Protein AF-A0A2G6LZG7-F1 (afdb_monomer_lite)

Sequence (277 aa):
MEDALKSVIEAVAGASDANERIEELISRMPEGHQAVELLAGIDSNALASPSCSLAFFTVLNSNKYADRLVRMKYDQLLVEMAPLSAELVMLWKALAPLKGDSRSGFLAKASLLLEIACLAWQDSKLPGKMSGSSVLLPLCSDDIMETQSLSTESGAWPRAIWSKMEEVLEELDFTCSKDGVWSYRIDLDNRARLMSGANIKAYVKSGAVKLSPLALARLSQNMVTKLALLQRTVSMYPADHPSIAPALGSFIELISVSSGDGGNPSPSGEAHITFSQ

Secondary structure (DSSP, 8-state):
-HHHHHHHHHHHHHSSSHHHHHHHHHHTPPSTHHHHHHHHHHHHTTTS-HHHHHHHHHHT-GGGTGGGSTT--HHHHHHHHTTT-HHHHHHHHHHTT--HHHHHHHHHHHHHHHHHHHHHHHHH-------HHHHHGGGGSHHHHH-SEEEE-GGGS-HHHHHHHHHHHHHTTPEEPTTS-EEEE--HHHHHHHHTTHHHHHHHHH---SS-HHHHHHHHHHHHHHHHHHHHHHHHS-TT-TTHHHHHHHHHHHHHHHTT------S----------

Structure (mmCIF, N/CA/C/O backbone):
data_AF-A0A2G6LZG7-F1
#
_entry.id   AF-A0A2G6LZG7-F1
#
loop_
_atom_site.group_PDB
_atom_site.id
_atom_site.type_symbol
_atom_site.label_atom_id
_atom_site.label_alt_id
_atom_site.label_comp_id
_atom_site.label_asym_id
_atom_site.label_entity_id
_atom_site.label_seq_id
_atom_site.pdbx_PDB_ins_code
_atom_site.Cartn_x
_atom_site.Cartn_y
_atom_site.Cartn_z
_atom_site.occupancy
_atom_site.B_iso_or_equiv
_atom_site.auth_seq_id
_atom_site.auth_comp_id
_atom_site.auth_asym_id
_atom_site.auth_atom_id
_atom_site.pdbx_PDB_model_num
ATOM 1 N N . MET A 1 1 ? 0.278 -0.632 25.272 1.00 83.00 1 MET A N 1
ATOM 2 C CA . MET A 1 1 ? -0.305 -0.401 23.931 1.00 83.00 1 MET A CA 1
ATOM 3 C C . MET A 1 1 ? 0.721 -0.668 22.838 1.00 83.00 1 MET A C 1
ATOM 5 O O . MET A 1 1 ? 0.415 -1.422 21.930 1.00 83.00 1 MET A O 1
ATOM 9 N N . GLU A 1 2 ? 1.939 -0.137 22.953 1.00 86.75 2 GLU A N 1
ATOM 10 C CA . GLU A 1 2 ? 3.025 -0.358 21.983 1.00 86.75 2 GLU A CA 1
ATOM 11 C C . GLU A 1 2 ? 3.368 -1.845 21.753 1.00 86.75 2 GLU A C 1
ATOM 13 O O . GLU A 1 2 ? 3.426 -2.285 20.608 1.00 86.75 2 GLU A O 1
ATOM 18 N N . ASP A 1 3 ? 3.456 -2.654 22.816 1.00 88.19 3 ASP A N 1
ATOM 19 C CA . ASP A 1 3 ? 3.689 -4.105 22.687 1.00 88.19 3 ASP A CA 1
ATOM 20 C C . ASP A 1 3 ? 2.552 -4.836 21.957 1.00 88.19 3 ASP A C 1
ATOM 22 O O . ASP A 1 3 ? 2.790 -5.748 21.164 1.00 88.19 3 ASP A O 1
ATOM 26 N N . ALA A 1 4 ? 1.304 -4.419 22.196 1.00 88.81 4 ALA A N 1
ATOM 27 C CA . ALA A 1 4 ? 0.136 -4.982 21.522 1.00 88.81 4 ALA A CA 1
ATOM 28 C C . ALA A 1 4 ? 0.140 -4.617 20.031 1.00 88.81 4 ALA A C 1
ATOM 30 O O . ALA A 1 4 ? -0.069 -5.485 19.188 1.00 88.81 4 ALA A O 1
ATOM 31 N N . LEU A 1 5 ? 0.456 -3.360 19.706 1.00 93.69 5 LEU A N 1
ATOM 32 C CA . LEU A 1 5 ? 0.603 -2.889 18.330 1.00 93.69 5 LEU A CA 1
ATOM 33 C C . LEU A 1 5 ? 1.678 -3.690 17.583 1.00 93.69 5 LEU A C 1
ATOM 35 O O . LEU A 1 5 ? 1.417 -4.205 16.497 1.00 93.69 5 LEU A O 1
ATOM 39 N N . LYS A 1 6 ? 2.863 -3.851 18.183 1.00 93.69 6 LYS A N 1
ATOM 40 C CA . LYS A 1 6 ? 3.963 -4.625 17.597 1.00 93.69 6 LYS A CA 1
ATOM 41 C C . LYS A 1 6 ? 3.575 -6.089 17.369 1.00 93.69 6 LYS A C 1
ATOM 43 O O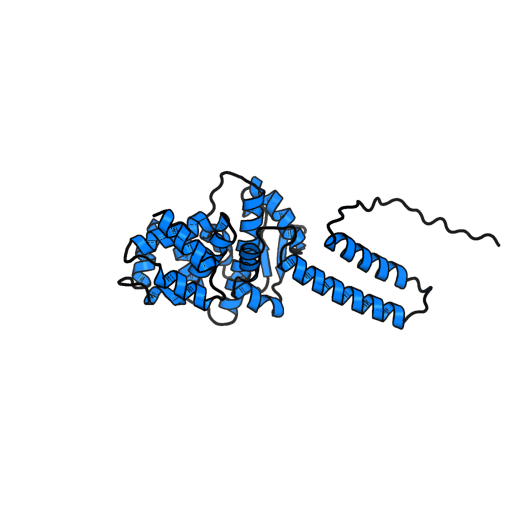 . LYS A 1 6 ? 3.771 -6.603 16.272 1.00 93.69 6 LYS A O 1
ATOM 48 N N . SER A 1 7 ? 2.965 -6.726 18.370 1.00 94.50 7 SER A N 1
ATOM 49 C CA . SER A 1 7 ? 2.489 -8.115 18.289 1.00 94.50 7 SER A CA 1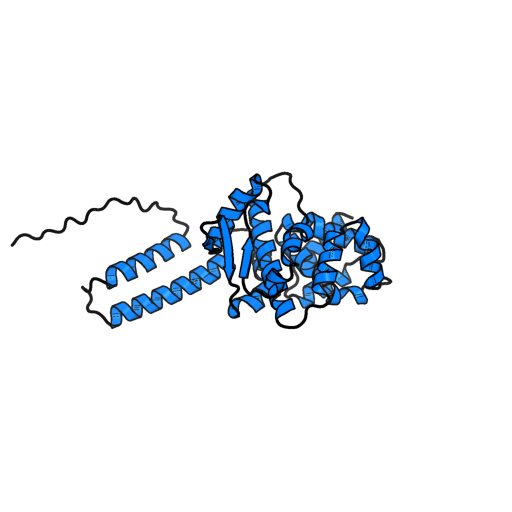
ATOM 50 C C . SER A 1 7 ? 1.467 -8.325 17.164 1.00 94.50 7 SER A C 1
ATOM 52 O O . SER A 1 7 ? 1.545 -9.315 16.435 1.00 94.50 7 SER A O 1
ATOM 54 N N . VAL A 1 8 ? 0.526 -7.389 16.979 1.00 95.69 8 VAL A N 1
ATOM 55 C CA . VAL A 1 8 ? -0.445 -7.446 15.873 1.00 95.69 8 VAL A CA 1
ATOM 56 C C . VAL A 1 8 ? 0.244 -7.261 14.523 1.00 95.69 8 VAL A C 1
ATOM 58 O O . VAL A 1 8 ? -0.012 -8.037 13.604 1.00 95.69 8 VAL A O 1
ATOM 61 N N . ILE A 1 9 ? 1.138 -6.276 14.394 1.00 95.69 9 ILE A N 1
ATOM 62 C CA . ILE A 1 9 ? 1.868 -6.019 13.143 1.00 95.69 9 ILE A CA 1
ATOM 63 C C . ILE A 1 9 ? 2.682 -7.248 12.725 1.00 95.69 9 ILE A C 1
ATOM 65 O O . ILE A 1 9 ? 2.626 -7.641 11.563 1.00 95.69 9 ILE A O 1
ATOM 69 N N . GLU A 1 10 ? 3.407 -7.875 13.652 1.00 94.25 10 GLU A N 1
ATOM 70 C CA . GLU A 1 10 ? 4.209 -9.071 13.372 1.00 94.25 10 GLU A CA 1
ATOM 71 C C . GLU A 1 10 ? 3.341 -10.254 12.923 1.00 94.25 10 GLU A C 1
ATOM 73 O O . GLU A 1 10 ? 3.670 -10.921 11.940 1.00 94.25 10 GLU A O 1
ATOM 78 N N . ALA A 1 11 ? 2.203 -10.481 13.583 1.00 95.12 11 ALA A N 1
ATOM 79 C CA . ALA A 1 11 ? 1.282 -11.557 13.228 1.00 95.12 11 ALA A CA 1
ATOM 80 C C . ALA A 1 11 ? 0.646 -11.355 11.844 1.00 95.12 11 ALA A C 1
ATOM 82 O O . ALA A 1 11 ? 0.680 -12.252 10.999 1.00 95.12 11 ALA A O 1
ATOM 83 N N . VAL A 1 12 ? 0.143 -10.147 11.571 1.00 95.31 12 VAL A N 1
ATOM 84 C CA . VAL A 1 12 ? -0.431 -9.792 10.266 1.00 95.31 12 VAL A CA 1
ATOM 85 C C . VAL A 1 12 ? 0.641 -9.845 9.172 1.00 95.31 12 VAL A C 1
ATOM 87 O O . VAL A 1 12 ? 0.390 -10.326 8.071 1.00 95.31 12 VAL A O 1
ATOM 90 N N . ALA A 1 13 ? 1.867 -9.405 9.444 1.00 91.56 13 ALA A N 1
ATOM 91 C CA . ALA A 1 13 ? 2.948 -9.493 8.467 1.00 91.56 13 ALA A CA 1
ATOM 92 C C . ALA A 1 13 ? 3.366 -10.951 8.171 1.00 91.56 13 ALA A C 1
ATOM 94 O O . ALA A 1 13 ? 3.745 -11.268 7.038 1.00 91.56 13 ALA A O 1
ATOM 95 N N . GLY A 1 14 ? 3.267 -11.839 9.169 1.00 91.00 14 GLY A N 1
ATOM 96 C CA . GLY A 1 14 ? 3.601 -13.261 9.067 1.00 91.00 14 GLY A CA 1
ATOM 97 C C . GLY A 1 14 ? 2.580 -14.113 8.303 1.00 91.00 14 GLY A C 1
ATOM 98 O O . GLY A 1 14 ? 2.972 -15.070 7.630 1.00 91.00 14 GLY A O 1
ATOM 99 N N . ALA A 1 15 ? 1.295 -13.751 8.346 1.00 93.94 15 ALA A N 1
ATOM 100 C CA . ALA A 1 15 ? 0.204 -14.496 7.707 1.00 93.94 15 ALA A CA 1
ATOM 101 C C . ALA A 1 15 ? 0.402 -14.679 6.191 1.00 93.94 15 ALA A C 1
ATOM 103 O O . ALA A 1 15 ? 0.877 -13.776 5.496 1.00 93.94 15 ALA A O 1
ATOM 104 N N . SER A 1 16 ? 0.045 -15.850 5.651 1.00 88.00 16 SER A N 1
ATOM 105 C CA . SER A 1 16 ? 0.377 -16.324 4.298 1.00 88.00 16 SER A CA 1
ATOM 106 C C . SER A 1 16 ? -0.346 -15.574 3.168 1.00 88.00 16 SER A C 1
ATOM 108 O O . SER A 1 16 ? 0.294 -15.255 2.156 1.00 88.00 16 SER A O 1
ATOM 110 N N . ASP A 1 17 ? -1.600 -15.176 3.371 1.00 90.44 17 ASP A N 1
ATOM 111 C CA . ASP A 1 17 ? -2.427 -14.475 2.385 1.00 90.44 17 ASP A CA 1
ATOM 112 C C . ASP A 1 17 ? -3.295 -13.358 2.997 1.00 90.44 17 ASP A C 1
ATOM 114 O O . ASP A 1 17 ? -3.196 -13.037 4.178 1.00 90.44 17 ASP A O 1
ATOM 118 N N . ALA A 1 18 ? -4.109 -12.698 2.167 1.00 90.44 18 ALA A N 1
ATOM 119 C CA . ALA A 1 18 ? -4.932 -11.567 2.591 1.00 90.44 18 ALA A CA 1
ATOM 120 C C . ALA A 1 18 ? -6.069 -11.934 3.556 1.00 90.44 18 ALA A C 1
ATOM 122 O O . ALA A 1 18 ? -6.427 -11.103 4.385 1.00 90.44 18 ALA A O 1
ATOM 123 N N . ASN A 1 19 ? -6.637 -13.137 3.458 1.00 92.00 19 ASN A N 1
ATOM 124 C CA . ASN A 1 19 ? -7.702 -13.571 4.356 1.00 92.00 19 ASN A CA 1
ATOM 125 C C . ASN A 1 19 ? -7.119 -13.935 5.720 1.00 92.00 19 ASN A C 1
ATOM 127 O O . ASN A 1 19 ? -7.625 -13.465 6.732 1.00 92.00 19 ASN A O 1
ATOM 131 N N . GLU A 1 20 ? -6.014 -14.681 5.751 1.00 95.06 20 GLU A N 1
ATOM 132 C CA . GLU A 1 20 ? -5.331 -15.022 7.004 1.00 95.06 20 GLU A CA 1
ATOM 133 C C . GLU A 1 20 ? -4.851 -13.764 7.745 1.00 95.06 20 GLU A C 1
ATOM 135 O O . GLU A 1 20 ? -4.968 -13.677 8.962 1.00 95.06 20 GLU A O 1
ATOM 140 N N . ARG A 1 21 ? -4.418 -12.726 7.016 1.00 95.25 21 ARG A N 1
ATOM 141 C CA . ARG A 1 21 ? -4.113 -11.411 7.605 1.00 95.25 21 ARG A CA 1
ATOM 142 C C . ARG A 1 21 ? -5.294 -10.770 8.320 1.00 95.25 21 ARG A C 1
ATOM 144 O O . ARG A 1 21 ? -5.111 -10.158 9.368 1.00 95.25 21 ARG A O 1
ATOM 151 N N . ILE A 1 22 ? -6.490 -10.882 7.748 1.00 94.69 22 ILE A N 1
ATOM 152 C CA . ILE A 1 22 ? -7.714 -10.374 8.371 1.00 94.69 22 ILE A CA 1
ATOM 153 C C . ILE A 1 22 ? -8.055 -11.201 9.616 1.00 94.69 22 ILE A C 1
ATOM 155 O O . ILE A 1 22 ? -8.428 -10.622 10.633 1.00 94.69 22 ILE A O 1
ATOM 159 N N . GLU A 1 23 ? -7.886 -12.524 9.567 1.00 95.25 23 GLU A N 1
ATOM 160 C CA . GLU A 1 23 ? -8.095 -13.393 10.730 1.00 95.25 23 GLU A CA 1
ATOM 161 C C . GLU A 1 23 ? -7.124 -13.077 11.876 1.00 95.25 23 GLU A C 1
ATOM 163 O O . GLU A 1 23 ? -7.570 -12.922 13.010 1.00 95.25 23 GLU A O 1
ATOM 168 N N . GLU A 1 24 ? -5.828 -12.909 11.594 1.00 96.19 24 GLU A N 1
ATOM 169 C CA . GLU A 1 24 ? -4.825 -12.510 12.596 1.00 96.19 24 GLU A CA 1
ATOM 170 C C . GLU A 1 24 ? -5.096 -11.116 13.169 1.00 96.19 24 GLU A C 1
ATOM 172 O O . GLU A 1 24 ? -4.930 -10.889 14.369 1.00 96.19 24 GLU A O 1
ATOM 177 N N . LEU A 1 25 ? -5.549 -10.178 12.330 1.00 94.94 25 LEU A N 1
ATOM 178 C CA . LEU A 1 25 ? -5.936 -8.847 12.783 1.00 94.94 25 LEU A CA 1
ATOM 179 C C . LEU A 1 25 ? -7.100 -8.931 13.781 1.00 94.94 25 LEU A C 1
ATOM 181 O O . LEU A 1 25 ? -7.038 -8.305 14.833 1.00 94.94 25 LEU A O 1
ATOM 185 N N . ILE A 1 26 ? -8.138 -9.713 13.471 1.00 93.12 26 ILE A N 1
ATOM 186 C CA . ILE A 1 26 ? -9.333 -9.857 14.316 1.00 93.12 26 ILE A CA 1
ATOM 187 C C . ILE A 1 26 ? -9.020 -10.624 15.600 1.00 93.12 26 ILE A C 1
ATOM 189 O O . ILE A 1 26 ? -9.443 -10.201 16.672 1.00 93.12 26 ILE A O 1
ATOM 193 N N . SER A 1 27 ? -8.287 -11.737 15.510 1.00 93.44 27 SER A N 1
ATOM 194 C CA . SER A 1 27 ? -8.016 -12.623 16.651 1.00 93.44 27 SER A CA 1
ATOM 195 C C . SER A 1 27 ? -7.197 -11.946 17.752 1.00 93.44 27 SER A C 1
ATOM 197 O O . SER A 1 27 ? -7.295 -12.323 18.920 1.00 93.44 27 SER A O 1
ATOM 199 N N . ARG A 1 28 ? -6.408 -10.933 17.384 1.00 93.69 28 ARG A N 1
ATOM 200 C CA . ARG A 1 28 ? -5.542 -10.169 18.288 1.00 93.69 28 ARG A CA 1
ATOM 201 C C . ARG A 1 28 ? -6.059 -8.763 18.577 1.00 93.69 28 ARG A C 1
ATOM 203 O O . ARG A 1 28 ? -5.401 -8.024 19.312 1.00 93.69 28 ARG A O 1
ATOM 210 N N . MET A 1 29 ? -7.201 -8.374 18.009 1.00 91.50 29 MET A N 1
ATOM 211 C CA . MET A 1 29 ? -7.764 -7.053 18.254 1.00 91.50 29 MET A CA 1
ATOM 212 C C . MET A 1 29 ? -8.307 -6.978 19.686 1.00 91.50 29 MET A C 1
ATOM 214 O O . MET A 1 29 ? -9.098 -7.838 20.078 1.00 91.50 29 MET A O 1
ATOM 218 N N . PRO A 1 30 ? -7.917 -5.968 20.480 1.00 91.31 30 PRO A N 1
ATOM 219 C CA . PRO A 1 30 ? -8.548 -5.736 21.773 1.00 91.31 30 PRO A CA 1
ATOM 220 C C . PRO A 1 30 ? -10.011 -5.300 21.593 1.00 91.31 30 PRO A C 1
ATOM 222 O O . PRO A 1 30 ? -10.441 -4.945 20.498 1.00 91.31 30 PRO A O 1
ATOM 225 N N . GLU A 1 31 ? -10.797 -5.326 22.667 1.00 89.19 31 GLU A N 1
ATOM 226 C CA . GLU A 1 31 ? -12.213 -4.947 22.611 1.00 89.19 31 GLU A CA 1
ATOM 227 C C . GLU A 1 31 ? -12.429 -3.431 22.761 1.00 89.19 31 GLU A C 1
ATOM 229 O O . GLU A 1 31 ? -11.669 -2.729 23.435 1.00 89.19 31 GLU A O 1
ATOM 234 N N . GLY A 1 32 ? -13.536 -2.936 22.197 1.00 87.31 32 GLY A N 1
ATOM 235 C CA . GLY A 1 32 ? -14.007 -1.566 22.414 1.00 87.31 32 GLY A CA 1
ATOM 236 C C . GLY A 1 32 ? -13.014 -0.501 21.941 1.00 87.31 32 GLY A C 1
ATOM 237 O O . GLY A 1 32 ? -12.411 -0.629 20.879 1.00 87.31 32 GLY A O 1
ATOM 238 N N . HIS A 1 33 ? -12.837 0.554 22.739 1.00 88.88 33 HIS A N 1
ATOM 239 C CA . HIS A 1 33 ? -12.026 1.717 22.364 1.00 88.88 33 HIS A CA 1
ATOM 240 C C . HIS A 1 33 ? -10.554 1.379 22.070 1.00 88.88 33 HIS A C 1
ATOM 242 O O . HIS A 1 33 ? -9.942 1.968 21.183 1.00 88.88 33 HIS A O 1
ATOM 248 N N . GLN A 1 34 ? -9.997 0.372 22.750 1.00 91.94 34 GLN A N 1
ATOM 249 C CA . GLN A 1 34 ? -8.615 -0.061 22.526 1.00 91.94 34 GLN A CA 1
ATOM 250 C C . GLN A 1 34 ? -8.398 -0.602 21.105 1.00 91.94 34 GLN A C 1
ATOM 252 O O . GLN A 1 34 ? -7.286 -0.522 20.584 1.00 91.94 34 GLN A O 1
ATOM 257 N N . ALA A 1 35 ? -9.443 -1.139 20.460 1.00 92.62 35 ALA A N 1
ATOM 258 C CA . ALA A 1 35 ? -9.383 -1.548 19.057 1.00 92.62 35 ALA A CA 1
ATOM 259 C C . ALA A 1 35 ? -9.097 -0.342 18.158 1.00 92.62 35 ALA A C 1
ATOM 261 O O . ALA A 1 35 ? -8.261 -0.402 17.261 1.00 92.62 35 ALA A O 1
ATOM 262 N N . VAL A 1 36 ? -9.775 0.770 18.439 1.00 93.88 36 VAL A N 1
ATOM 263 C CA . VAL A 1 36 ? -9.669 2.022 17.690 1.00 93.88 36 VAL A CA 1
ATOM 264 C C . VAL A 1 36 ? -8.283 2.633 17.871 1.00 93.88 36 VAL A C 1
ATOM 266 O O . VAL A 1 36 ? -7.644 3.000 16.889 1.00 93.88 36 VAL A O 1
ATOM 269 N N . GLU A 1 37 ? -7.775 2.661 19.105 1.00 95.25 37 GLU A N 1
ATOM 270 C CA . GLU A 1 37 ? -6.410 3.111 19.404 1.00 95.25 37 GLU A CA 1
ATOM 271 C C . GLU A 1 37 ? -5.358 2.257 18.682 1.00 95.25 37 GLU A C 1
ATOM 273 O O . GLU A 1 37 ? -4.382 2.786 18.148 1.00 95.25 37 GLU A O 1
ATOM 278 N N . LEU A 1 38 ? -5.569 0.939 18.602 1.00 95.88 38 LEU A N 1
ATOM 279 C CA . LEU A 1 38 ? -4.681 0.039 17.871 1.00 95.88 38 LEU A CA 1
ATOM 280 C C . LEU A 1 38 ? -4.716 0.301 16.357 1.00 95.88 38 LEU A C 1
ATOM 282 O O . LEU A 1 38 ? -3.658 0.378 15.736 1.00 95.88 38 LEU A O 1
ATOM 286 N N . LEU A 1 39 ? -5.898 0.491 15.764 1.00 96.19 39 LEU A N 1
ATOM 287 C CA . LEU A 1 39 ? -6.043 0.834 14.342 1.00 96.19 39 LEU A CA 1
ATOM 288 C C . LEU A 1 39 ? -5.406 2.197 14.017 1.00 96.19 39 LEU A C 1
ATOM 290 O O . LEU A 1 39 ? -4.698 2.312 13.015 1.00 96.19 39 LEU A O 1
ATOM 294 N N . ALA A 1 40 ? -5.571 3.194 14.893 1.00 96.44 40 ALA A N 1
ATOM 295 C CA . ALA A 1 40 ? -4.874 4.482 14.815 1.00 96.44 40 ALA A CA 1
ATOM 296 C C . ALA A 1 40 ? -3.348 4.315 14.896 1.00 96.44 40 ALA A C 1
ATOM 298 O O . ALA A 1 40 ? -2.582 4.949 14.165 1.00 96.44 40 ALA A O 1
ATOM 299 N N . GLY A 1 41 ? -2.894 3.426 15.781 1.00 96.31 41 GLY A N 1
ATOM 300 C CA . GLY A 1 41 ? -1.493 3.051 15.920 1.00 96.31 41 GLY A CA 1
ATOM 301 C C . GLY A 1 41 ? -0.927 2.440 14.639 1.00 96.31 41 GLY A C 1
ATOM 302 O O . GLY A 1 41 ? 0.170 2.810 14.225 1.00 96.31 41 GLY A O 1
ATOM 303 N N . ILE A 1 42 ? -1.673 1.552 13.976 1.00 96.88 42 ILE A N 1
ATOM 304 C CA . ILE A 1 42 ? -1.263 0.953 12.698 1.00 96.88 42 ILE A CA 1
ATOM 305 C C . ILE A 1 42 ? -1.153 2.030 11.610 1.00 96.88 42 ILE A C 1
ATOM 307 O O . ILE A 1 42 ? -0.144 2.085 10.911 1.00 96.88 42 ILE A O 1
ATOM 311 N N . ASP A 1 43 ? -2.151 2.907 11.494 1.00 97.25 43 ASP A N 1
ATOM 312 C CA . ASP A 1 43 ? -2.173 4.001 10.514 1.00 97.25 43 ASP A CA 1
ATOM 313 C C . ASP A 1 43 ? -0.997 4.977 10.687 1.00 97.25 43 ASP A C 1
ATOM 315 O O . ASP A 1 43 ? -0.243 5.244 9.749 1.00 97.25 43 ASP A O 1
ATOM 319 N N . SER A 1 44 ? -0.762 5.439 11.915 1.00 95.38 44 SER A N 1
ATOM 320 C CA . SER A 1 44 ? 0.334 6.369 12.229 1.00 95.38 44 SER A CA 1
ATOM 321 C C . SER A 1 44 ? 1.737 5.783 12.036 1.00 95.38 44 SER A C 1
ATOM 323 O O . SER A 1 44 ? 2.696 6.541 11.877 1.00 95.38 44 SER A O 1
ATOM 325 N N . ASN A 1 45 ? 1.872 4.454 12.039 1.00 93.81 45 ASN A N 1
ATOM 326 C CA . ASN A 1 45 ? 3.142 3.756 11.834 1.00 93.81 45 ASN A CA 1
ATOM 327 C C . ASN A 1 45 ? 3.254 3.095 10.455 1.00 93.81 45 ASN A C 1
ATOM 329 O O . ASN A 1 45 ? 4.231 2.384 10.219 1.00 93.81 45 ASN A O 1
ATOM 333 N N . ALA A 1 46 ? 2.302 3.320 9.543 1.00 95.12 46 ALA A N 1
ATOM 334 C CA . ALA A 1 46 ? 2.203 2.589 8.281 1.00 95.12 46 ALA A CA 1
ATOM 335 C C . ALA A 1 46 ? 3.506 2.585 7.462 1.00 95.12 46 ALA A C 1
ATOM 337 O O . ALA A 1 46 ? 3.828 1.574 6.849 1.00 95.12 46 ALA A O 1
ATOM 338 N N . LEU A 1 47 ? 4.286 3.669 7.482 1.00 92.81 47 LEU A N 1
ATOM 339 C CA . LEU A 1 47 ? 5.526 3.803 6.703 1.00 92.81 47 LEU A CA 1
ATOM 340 C C . LEU A 1 47 ? 6.803 3.408 7.466 1.00 92.81 47 LEU A C 1
ATOM 342 O O . LEU A 1 47 ? 7.899 3.516 6.927 1.00 92.81 47 LEU A O 1
ATOM 346 N N . ALA A 1 48 ? 6.696 2.967 8.724 1.00 90.25 48 ALA A N 1
ATOM 347 C CA . ALA A 1 48 ? 7.870 2.662 9.548 1.00 90.25 48 ALA A CA 1
ATOM 348 C C . ALA A 1 48 ? 8.619 1.400 9.081 1.00 90.25 48 ALA A C 1
ATOM 350 O O . ALA A 1 48 ? 9.824 1.262 9.296 1.00 90.25 48 ALA A O 1
ATOM 351 N N . SER A 1 49 ? 7.904 0.455 8.469 1.00 90.75 49 SER A N 1
ATOM 352 C CA . SER A 1 49 ? 8.473 -0.760 7.885 1.00 90.75 49 SER A CA 1
ATOM 353 C C . SER A 1 49 ? 7.491 -1.422 6.913 1.00 90.75 49 SER A C 1
ATOM 355 O O . SER A 1 49 ? 6.286 -1.179 7.026 1.00 90.75 49 SER A O 1
ATOM 357 N N . PRO A 1 50 ? 7.950 -2.346 6.047 1.00 92.19 50 PRO A N 1
ATOM 358 C CA . PRO A 1 50 ? 7.065 -3.136 5.196 1.00 92.19 50 PRO A CA 1
ATOM 359 C C . PRO A 1 50 ? 6.006 -3.913 5.985 1.00 92.19 50 PRO A C 1
ATOM 361 O O . PRO A 1 50 ? 4.870 -4.043 5.535 1.00 92.19 50 PRO A O 1
ATOM 364 N N . SER A 1 51 ? 6.341 -4.391 7.189 1.00 94.12 51 SER A N 1
ATOM 365 C CA . SER A 1 51 ? 5.383 -5.059 8.076 1.00 94.12 51 SER A CA 1
ATOM 366 C C . SER A 1 51 ? 4.270 -4.105 8.506 1.00 94.12 51 SER A C 1
ATOM 368 O O . SER A 1 51 ? 3.095 -4.466 8.448 1.00 94.12 51 SER A O 1
ATOM 370 N N . CYS A 1 52 ? 4.624 -2.868 8.870 1.00 95.00 52 CYS A N 1
ATOM 371 C CA . CYS A 1 52 ? 3.643 -1.839 9.204 1.00 95.00 52 CYS A CA 1
ATOM 372 C C . CYS A 1 52 ? 2.788 -1.460 7.989 1.00 95.00 52 CYS A C 1
ATOM 374 O O . CYS A 1 52 ? 1.570 -1.355 8.116 1.00 95.00 52 CYS A O 1
ATOM 376 N N . SER A 1 53 ? 3.396 -1.320 6.806 1.00 95.56 53 SER A N 1
ATOM 377 C CA . SER A 1 53 ? 2.673 -0.999 5.570 1.00 95.56 53 SER A CA 1
ATOM 378 C C . SER A 1 53 ? 1.688 -2.100 5.201 1.00 95.56 53 SER A C 1
ATOM 380 O O . SER A 1 53 ? 0.560 -1.813 4.809 1.00 95.56 53 SER A O 1
ATOM 382 N N . LEU A 1 54 ? 2.071 -3.368 5.377 1.00 95.69 54 LEU A N 1
ATOM 383 C CA . LEU A 1 54 ? 1.197 -4.508 5.112 1.00 95.69 54 LEU A CA 1
ATOM 384 C C . LEU A 1 54 ? 0.055 -4.613 6.134 1.00 95.69 54 LEU A C 1
ATOM 386 O O . LEU A 1 54 ? -1.079 -4.933 5.761 1.00 95.69 54 LEU A O 1
ATOM 390 N N . ALA A 1 55 ? 0.333 -4.325 7.408 1.00 96.88 55 ALA A N 1
ATOM 391 C CA . ALA A 1 55 ? -0.692 -4.250 8.443 1.00 96.88 55 ALA A CA 1
ATOM 392 C C . ALA A 1 55 ? -1.698 -3.130 8.136 1.00 96.88 55 ALA A C 1
ATOM 394 O O . ALA A 1 55 ? -2.903 -3.377 8.111 1.00 96.88 55 ALA A O 1
ATOM 395 N N . PHE A 1 56 ? -1.217 -1.935 7.787 1.00 97.81 56 PHE A N 1
ATOM 396 C CA . PHE A 1 56 ? -2.070 -0.822 7.377 1.00 97.81 56 PHE A CA 1
ATOM 397 C C . PHE A 1 56 ? -2.877 -1.135 6.111 1.00 97.81 56 PHE A C 1
ATOM 399 O O . PHE A 1 56 ? -4.087 -0.919 6.068 1.00 97.81 56 PHE A O 1
ATOM 406 N N . PHE A 1 57 ? -2.254 -1.740 5.101 1.00 97.44 57 PHE A N 1
ATOM 407 C CA . PHE A 1 57 ? -2.954 -2.173 3.893 1.00 97.44 57 PHE A CA 1
ATOM 408 C C . PHE A 1 57 ? -4.085 -3.172 4.199 1.00 97.44 57 PHE A C 1
ATOM 410 O O . PHE A 1 57 ? -5.137 -3.158 3.558 1.00 97.44 57 PHE A O 1
ATOM 417 N N . THR A 1 58 ? -3.908 -4.014 5.220 1.00 96.69 58 THR A N 1
ATOM 418 C CA . THR A 1 58 ? -4.953 -4.927 5.711 1.00 96.69 58 THR A CA 1
ATOM 419 C C . THR A 1 58 ? -6.109 -4.152 6.363 1.00 96.69 58 THR A C 1
ATOM 421 O O . THR A 1 58 ? -7.274 -4.443 6.082 1.00 96.69 58 THR A O 1
ATOM 424 N N . VAL A 1 59 ? -5.802 -3.105 7.138 1.00 96.25 59 VAL A N 1
ATOM 425 C CA . VAL A 1 59 ? -6.775 -2.194 7.777 1.00 96.25 59 VAL A CA 1
ATOM 426 C C . VAL A 1 59 ? -7.657 -1.445 6.761 1.00 96.25 59 VAL A C 1
ATOM 428 O O . VAL A 1 59 ? -8.813 -1.137 7.050 1.00 96.25 59 VAL A O 1
ATOM 431 N N . LEU A 1 60 ? -7.198 -1.213 5.526 1.00 94.94 60 LEU A N 1
ATOM 432 C CA . LEU A 1 60 ? -8.031 -0.589 4.480 1.00 94.94 60 LEU A CA 1
ATOM 433 C C . LEU A 1 60 ? -9.291 -1.404 4.141 1.00 94.94 60 LEU A C 1
ATOM 435 O O . LEU A 1 60 ? -10.300 -0.853 3.696 1.00 94.94 60 LEU A O 1
ATOM 439 N N . ASN A 1 61 ? -9.271 -2.720 4.362 1.00 90.25 61 ASN A N 1
ATOM 440 C CA . ASN A 1 61 ? -10.403 -3.603 4.096 1.00 90.25 61 ASN A CA 1
ATOM 441 C C . ASN A 1 61 ? -11.364 -3.707 5.291 1.00 90.25 61 ASN A C 1
ATOM 443 O O . ASN A 1 61 ? -11.754 -4.808 5.677 1.00 90.25 61 ASN A O 1
ATOM 447 N N . SER A 1 62 ? -11.800 -2.569 5.838 1.00 89.44 62 SER A N 1
ATOM 448 C CA . SER A 1 62 ? -12.693 -2.511 7.008 1.00 89.44 62 SER A CA 1
ATOM 449 C C . SER A 1 62 ? -13.964 -3.348 6.866 1.00 89.44 62 SER A C 1
ATOM 451 O O . SER A 1 62 ? -14.320 -4.060 7.798 1.00 89.44 62 SER A O 1
ATOM 453 N N . ASN A 1 63 ? -14.574 -3.412 5.679 1.00 85.56 63 ASN A N 1
ATOM 454 C CA . ASN A 1 63 ? -15.749 -4.262 5.419 1.00 85.56 63 ASN A CA 1
ATOM 455 C C . ASN A 1 63 ? -15.523 -5.765 5.690 1.00 85.56 63 ASN A C 1
ATOM 457 O O . ASN A 1 63 ? -16.484 -6.523 5.779 1.00 85.56 63 ASN A O 1
ATOM 461 N N . LYS A 1 64 ? -14.270 -6.234 5.760 1.00 86.81 64 LYS A N 1
ATOM 462 C CA . LYS A 1 64 ? -13.939 -7.643 6.025 1.00 86.81 64 LYS A CA 1
ATOM 463 C C . LYS A 1 64 ? -13.837 -7.974 7.513 1.00 86.81 64 LYS A C 1
ATOM 465 O O . LYS A 1 64 ? -13.933 -9.151 7.858 1.00 86.81 64 LYS A O 1
ATOM 470 N N . TYR A 1 65 ? -13.648 -6.975 8.374 1.00 87.62 65 TYR A N 1
ATOM 471 C CA . TYR A 1 65 ? -13.424 -7.197 9.804 1.00 87.62 65 TYR A CA 1
ATOM 472 C C . TYR A 1 65 ? -14.309 -6.361 10.729 1.00 87.62 65 TYR A C 1
ATOM 474 O O . TYR A 1 65 ? -14.519 -6.774 11.862 1.00 87.62 65 TYR A O 1
ATOM 482 N N . ALA A 1 66 ? -14.854 -5.228 10.280 1.00 87.06 66 ALA A N 1
ATOM 483 C CA . ALA A 1 66 ? -15.556 -4.287 11.150 1.00 87.06 66 ALA A CA 1
ATOM 484 C C . ALA A 1 66 ? -16.776 -4.907 11.844 1.00 87.06 66 ALA A C 1
ATOM 486 O O . ALA A 1 66 ? -16.916 -4.768 13.052 1.00 87.06 66 ALA A O 1
ATOM 487 N N . ASP A 1 67 ? -17.600 -5.673 11.124 1.00 84.69 67 ASP A N 1
ATOM 488 C CA . ASP A 1 67 ? -18.771 -6.352 11.710 1.00 84.69 67 ASP A CA 1
ATOM 489 C C . ASP A 1 67 ? -18.403 -7.542 12.610 1.00 84.69 67 ASP A C 1
ATOM 491 O O . ASP A 1 67 ? -19.259 -8.124 13.277 1.00 84.69 67 ASP A O 1
ATOM 495 N N . ARG A 1 68 ? -17.124 -7.924 12.621 1.00 86.38 68 ARG A N 1
ATOM 496 C CA . ARG A 1 68 ? -16.580 -9.007 13.443 1.00 86.38 68 ARG A CA 1
ATOM 497 C C . ARG A 1 68 ? -15.897 -8.480 14.702 1.00 86.38 68 ARG A C 1
ATOM 499 O O . ARG A 1 68 ? -15.464 -9.285 15.524 1.00 86.38 68 ARG A O 1
ATOM 506 N N . LEU A 1 69 ? -15.807 -7.159 14.866 1.00 85.50 69 LEU A N 1
ATOM 507 C CA . LEU A 1 69 ? -15.277 -6.556 16.079 1.00 85.50 69 LEU A CA 1
ATOM 508 C C . LEU A 1 69 ? -16.265 -6.738 17.226 1.00 85.50 69 LEU A C 1
ATOM 510 O O . LEU A 1 69 ? -17.454 -6.421 17.136 1.00 85.50 69 LEU A O 1
ATOM 514 N N . VAL A 1 70 ? -15.755 -7.253 18.341 1.00 81.88 70 VAL A N 1
ATOM 515 C CA . VAL A 1 70 ? -16.558 -7.470 19.540 1.00 81.88 70 VAL A CA 1
ATOM 516 C C . VAL A 1 70 ? -17.070 -6.121 20.042 1.00 81.88 70 VAL A C 1
ATOM 518 O O . VAL A 1 70 ? -16.292 -5.222 20.355 1.00 81.88 70 VAL A O 1
ATOM 521 N N . ARG A 1 71 ? -18.401 -5.995 20.139 1.00 81.94 71 ARG A N 1
ATOM 522 C CA . ARG A 1 71 ? -19.108 -4.819 20.686 1.00 81.94 71 ARG A CA 1
ATOM 523 C C . ARG A 1 71 ? -18.891 -3.510 19.916 1.00 81.94 71 ARG A C 1
ATOM 525 O O . ARG A 1 71 ? -19.140 -2.447 20.476 1.00 81.94 71 ARG A O 1
ATOM 532 N N . MET A 1 72 ? -18.496 -3.567 18.645 1.00 87.00 72 MET A N 1
ATOM 533 C CA . MET A 1 72 ? -18.327 -2.369 17.824 1.00 87.00 72 MET A CA 1
ATOM 534 C C . MET A 1 72 ? -18.898 -2.593 16.427 1.00 87.00 72 MET A C 1
ATOM 536 O O . MET A 1 72 ? -18.396 -3.405 15.662 1.00 87.00 72 MET A O 1
ATOM 540 N N . LYS A 1 73 ? -19.973 -1.872 16.095 1.00 88.88 73 LYS A N 1
ATOM 541 C CA . LYS A 1 73 ? -20.517 -1.852 14.727 1.00 88.88 73 LYS A CA 1
ATOM 542 C C . LYS A 1 73 ? -19.677 -0.939 13.839 1.00 88.88 73 LYS A C 1
ATOM 544 O O . LYS A 1 73 ? -19.042 -0.018 14.347 1.00 88.88 73 LYS A O 1
ATOM 549 N N . TYR A 1 74 ? -19.763 -1.116 12.521 1.00 90.75 74 TYR A N 1
ATOM 550 C CA . TYR A 1 74 ? -19.050 -0.265 11.564 1.00 90.75 74 TYR A CA 1
ATOM 551 C C . TYR A 1 74 ? -19.296 1.239 11.778 1.00 90.75 74 TYR A C 1
ATOM 553 O O . TYR A 1 74 ? -18.339 1.993 11.911 1.00 90.75 74 TYR A O 1
ATOM 561 N N . ASP A 1 75 ? -20.550 1.680 11.915 1.00 91.88 75 ASP A N 1
ATOM 562 C CA . ASP A 1 75 ? -20.853 3.104 12.138 1.00 91.88 75 ASP A CA 1
ATOM 563 C C . ASP A 1 75 ? -20.230 3.642 13.434 1.00 91.88 75 ASP A C 1
ATOM 565 O O . ASP A 1 75 ? -19.736 4.769 13.473 1.00 91.88 75 ASP A O 1
ATOM 569 N N . GLN A 1 76 ? -20.209 2.823 14.489 1.00 91.88 76 GLN A N 1
ATOM 570 C CA . GLN A 1 76 ? -19.576 3.181 15.755 1.00 91.88 76 GLN A CA 1
ATOM 571 C C . GLN A 1 76 ? -18.053 3.263 15.607 1.00 91.88 76 GLN A C 1
ATOM 573 O O . GLN A 1 76 ? -17.456 4.217 16.095 1.00 91.88 76 GLN A O 1
ATOM 578 N N . LEU A 1 77 ? -17.441 2.325 14.876 1.00 92.81 77 LEU A N 1
ATOM 579 C CA . LEU A 1 77 ? -16.018 2.370 14.542 1.00 92.81 77 LEU A CA 1
ATOM 580 C C . LEU A 1 77 ? -15.670 3.674 13.812 1.00 92.81 77 LEU A C 1
ATOM 582 O O . LEU A 1 77 ? -14.682 4.310 14.159 1.00 92.81 77 LEU A O 1
ATOM 586 N N . LEU A 1 78 ? -16.485 4.116 12.847 1.00 94.88 78 LEU A N 1
ATOM 587 C CA . LEU A 1 78 ? -16.251 5.386 12.150 1.00 94.88 78 LEU A CA 1
ATOM 588 C C . LEU A 1 78 ? -16.307 6.591 13.101 1.00 94.88 78 LEU A C 1
ATOM 590 O O . LEU A 1 78 ? -15.480 7.495 12.988 1.00 94.88 78 LEU A O 1
ATOM 594 N N . VAL A 1 79 ? -17.279 6.613 14.018 1.00 95.12 79 VAL A N 1
ATOM 595 C CA . VAL A 1 79 ? -17.449 7.703 14.993 1.00 95.12 79 VAL A CA 1
ATOM 596 C C . VAL A 1 79 ? -16.288 7.743 15.983 1.00 95.12 79 VAL A C 1
ATOM 598 O O . VAL A 1 79 ? -15.746 8.816 16.228 1.00 95.12 79 VAL A O 1
ATOM 601 N N . GLU A 1 80 ? -15.883 6.595 16.526 1.00 94.81 80 GLU A N 1
ATOM 602 C CA . GLU A 1 80 ? -14.786 6.522 17.496 1.00 94.81 80 GLU A CA 1
ATOM 603 C C . GLU A 1 80 ? -13.410 6.736 16.855 1.00 94.81 80 GLU A C 1
ATOM 605 O O . GLU A 1 80 ? -12.512 7.263 17.508 1.00 94.81 80 GLU A O 1
ATOM 610 N N . MET A 1 81 ? -13.238 6.374 15.580 1.00 95.75 81 MET A N 1
ATOM 611 C CA . MET A 1 81 ? -11.983 6.555 14.846 1.00 95.75 81 MET A CA 1
ATOM 612 C C . MET A 1 81 ? -11.760 8.007 14.407 1.00 95.75 81 MET A C 1
ATOM 614 O O . MET A 1 81 ? -10.616 8.452 14.331 1.00 95.75 81 MET A O 1
ATOM 618 N N . ALA A 1 82 ? -12.825 8.768 14.134 1.00 96.44 82 ALA A N 1
ATOM 619 C CA . ALA A 1 82 ? -12.718 10.121 13.582 1.00 96.44 82 ALA A CA 1
ATOM 620 C C . ALA A 1 82 ? -11.863 11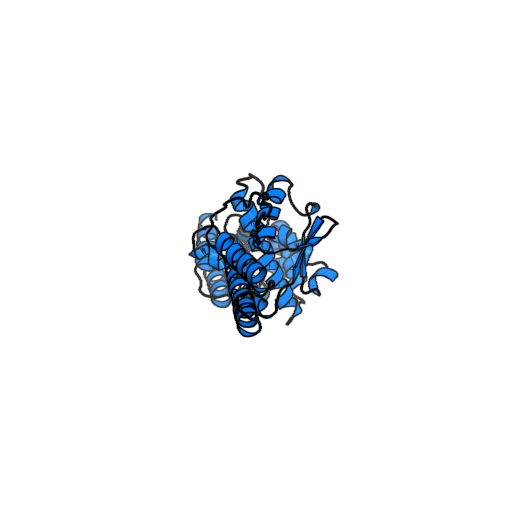.100 14.424 1.00 96.44 82 ALA A C 1
ATOM 622 O O . ALA A 1 82 ? -11.090 11.845 13.820 1.00 96.44 82 ALA A O 1
ATOM 623 N N . PRO A 1 83 ? -11.921 11.102 15.774 1.00 96.38 83 PRO A N 1
ATOM 624 C CA . PRO A 1 83 ? -11.033 11.916 16.606 1.00 96.38 83 PRO A CA 1
ATOM 625 C C . PRO A 1 83 ? -9.553 11.511 16.548 1.00 96.38 83 PRO A C 1
ATOM 627 O O . PRO A 1 83 ? -8.698 12.343 16.838 1.00 96.38 83 PRO A O 1
ATOM 630 N N . LEU A 1 84 ? -9.247 10.252 16.211 1.00 95.75 84 LEU A N 1
ATOM 631 C CA . LEU A 1 84 ? -7.879 9.717 16.194 1.00 95.75 84 LEU A CA 1
ATOM 632 C C . LEU A 1 84 ? -7.241 9.768 14.798 1.00 95.75 84 LEU A C 1
ATOM 634 O O . LEU A 1 84 ? -6.055 10.061 14.681 1.00 95.75 84 LEU A O 1
ATOM 638 N N . SER A 1 85 ? -8.013 9.496 13.742 1.00 96.31 85 SER A N 1
ATOM 639 C CA . SER A 1 85 ? -7.592 9.642 12.342 1.00 96.31 85 SER A CA 1
ATOM 640 C C . SER A 1 85 ? -8.808 9.899 11.452 1.00 96.31 85 SER A C 1
ATOM 642 O O . SER A 1 85 ? -9.476 8.982 10.962 1.00 96.31 85 SER A O 1
ATOM 644 N N . ALA A 1 86 ? -9.103 11.180 11.227 1.00 96.75 86 ALA A N 1
ATOM 645 C CA . ALA A 1 86 ? -10.172 11.598 10.322 1.00 96.75 86 ALA A CA 1
ATOM 646 C C . ALA A 1 86 ? -9.920 11.123 8.879 1.00 96.75 86 ALA A C 1
ATOM 648 O O . ALA A 1 86 ? -10.854 10.765 8.163 1.00 96.75 86 ALA A O 1
ATOM 649 N N . GLU A 1 87 ? -8.657 11.074 8.461 1.00 96.62 87 GLU A N 1
ATOM 650 C CA . GLU A 1 87 ? -8.247 10.630 7.130 1.00 96.62 87 GLU A CA 1
ATOM 651 C C . GLU A 1 87 ? -8.523 9.148 6.892 1.00 96.62 87 GLU A C 1
ATOM 653 O O . GLU A 1 87 ? -9.045 8.793 5.836 1.00 96.62 87 GLU A O 1
ATOM 658 N N . LEU A 1 88 ? -8.255 8.280 7.874 1.00 96.69 88 LEU A N 1
ATOM 659 C CA . LEU A 1 88 ? -8.587 6.860 7.756 1.00 96.69 88 LEU A CA 1
ATOM 660 C C . LEU A 1 88 ? -10.100 6.649 7.605 1.00 96.69 88 LEU A C 1
ATOM 662 O O . LEU A 1 88 ? -10.544 5.836 6.792 1.00 96.69 88 LEU A O 1
ATOM 666 N N . VAL A 1 89 ? -10.906 7.430 8.330 1.00 96.88 89 VAL A N 1
ATOM 667 C CA . VAL A 1 89 ? -12.368 7.419 8.179 1.00 96.88 89 VAL A CA 1
ATOM 668 C C . VAL A 1 89 ? -12.785 7.871 6.777 1.00 96.88 89 VAL A C 1
ATOM 670 O O . VAL A 1 89 ? -13.671 7.253 6.183 1.00 96.88 89 VAL A O 1
ATOM 673 N N . MET A 1 90 ? -12.153 8.913 6.223 1.00 96.00 90 MET A N 1
ATOM 674 C CA . MET A 1 90 ? -12.405 9.351 4.844 1.00 96.00 90 MET A CA 1
ATOM 675 C C . MET A 1 90 ? -12.065 8.253 3.832 1.00 96.00 90 MET A C 1
ATOM 677 O O . MET A 1 90 ? -12.881 7.973 2.953 1.00 96.00 90 MET A O 1
ATOM 681 N N . LEU A 1 91 ? -10.925 7.576 3.993 1.00 95.62 91 LEU A N 1
ATOM 682 C CA . LEU A 1 91 ? -10.546 6.442 3.149 1.00 95.62 91 LEU A CA 1
ATOM 683 C C . LEU A 1 91 ? -11.573 5.316 3.212 1.00 95.62 91 LEU A C 1
ATOM 685 O O . LEU A 1 91 ? -12.023 4.843 2.171 1.00 95.62 91 LEU A O 1
ATOM 689 N N . TRP A 1 92 ? -11.981 4.891 4.410 1.00 95.88 92 TRP A N 1
ATOM 690 C CA . TRP A 1 92 ? -12.978 3.829 4.549 1.00 95.88 92 TRP A CA 1
ATOM 691 C C . TRP A 1 92 ? -14.312 4.200 3.908 1.00 95.88 92 TRP A C 1
ATOM 693 O O . TRP A 1 92 ? -14.896 3.364 3.220 1.00 95.88 92 TRP A O 1
ATOM 703 N N . LYS A 1 93 ? -14.770 5.446 4.071 1.00 94.69 93 LYS A N 1
ATOM 704 C CA . LYS A 1 93 ? -15.995 5.934 3.424 1.00 94.69 93 LYS A CA 1
ATOM 705 C C . LYS A 1 93 ? -15.879 5.947 1.901 1.00 94.69 93 LYS A C 1
ATOM 707 O O . LYS A 1 93 ? -16.831 5.554 1.237 1.00 94.69 93 LYS A O 1
ATOM 712 N N . ALA A 1 94 ? -14.729 6.342 1.359 1.00 93.25 94 ALA A N 1
ATOM 713 C CA . ALA A 1 94 ? -14.472 6.334 -0.080 1.00 93.25 94 ALA A CA 1
ATOM 714 C C . ALA A 1 94 ? -14.376 4.905 -0.649 1.00 93.25 94 ALA A C 1
ATOM 716 O O . ALA A 1 94 ? -14.857 4.626 -1.743 1.00 93.25 94 ALA A O 1
ATOM 717 N N . LEU A 1 95 ? -13.816 3.967 0.120 1.00 92.38 95 LEU A N 1
ATOM 718 C CA . LEU A 1 95 ? -13.688 2.550 -0.233 1.00 92.38 95 LEU A CA 1
ATOM 719 C C . LEU A 1 95 ? -15.000 1.761 -0.125 1.00 92.38 95 LEU A C 1
ATOM 721 O O . LEU A 1 95 ? -15.175 0.775 -0.843 1.00 92.38 95 LEU A O 1
ATOM 725 N N . ALA A 1 96 ? -15.890 2.127 0.800 1.00 92.25 96 ALA A N 1
ATOM 726 C CA . ALA A 1 96 ? -17.130 1.406 1.086 1.00 92.25 96 ALA A CA 1
ATOM 727 C C . ALA A 1 96 ? -18.051 1.196 -0.138 1.00 92.25 96 ALA A C 1
ATOM 729 O O . ALA A 1 96 ? -18.519 0.066 -0.314 1.00 92.25 96 ALA A O 1
ATOM 730 N N . PRO A 1 97 ? -18.307 2.202 -1.003 1.00 92.25 97 PRO A N 1
ATOM 731 C CA . PRO A 1 97 ? -19.151 2.024 -2.184 1.00 92.25 97 PRO A CA 1
ATOM 732 C C . PRO A 1 97 ? -18.459 1.276 -3.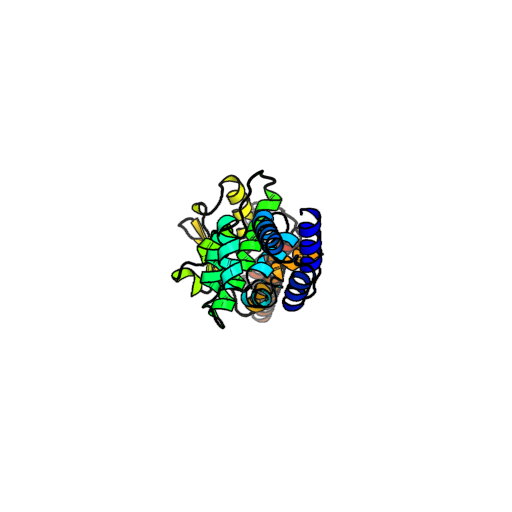334 1.00 92.25 97 PRO A C 1
ATOM 734 O O . PRO A 1 97 ? -19.154 0.760 -4.213 1.00 92.25 97 PRO A O 1
ATOM 737 N N . LEU A 1 98 ? -17.122 1.184 -3.345 1.00 91.31 98 LEU A N 1
ATOM 738 C CA . LEU A 1 98 ? -16.377 0.554 -4.438 1.00 91.31 98 LEU A CA 1
ATOM 739 C C . LEU A 1 98 ? -16.611 -0.959 -4.488 1.00 91.31 98 LEU A C 1
ATOM 741 O O . LEU A 1 98 ? -16.471 -1.674 -3.490 1.00 91.31 98 LEU A O 1
ATOM 745 N N . LYS A 1 99 ? -16.893 -1.469 -5.691 1.00 90.69 99 LYS A N 1
ATOM 746 C CA . LYS A 1 99 ? -17.132 -2.894 -5.973 1.00 90.69 99 LYS A CA 1
ATOM 747 C C . LYS A 1 99 ? -16.326 -3.350 -7.187 1.00 90.69 99 LYS A C 1
ATOM 749 O O . LYS A 1 99 ? -15.903 -2.526 -7.992 1.00 90.69 99 LYS A O 1
ATOM 754 N N . GLY A 1 100 ? -16.134 -4.667 -7.305 1.00 89.06 100 GLY A N 1
ATOM 755 C CA . GLY A 1 100 ? -15.499 -5.301 -8.465 1.00 89.06 100 GLY A CA 1
ATOM 756 C C . GLY A 1 100 ? -14.172 -4.646 -8.852 1.00 89.06 100 GLY A C 1
ATOM 757 O O . GLY A 1 100 ? -13.326 -4.392 -7.992 1.00 89.06 100 GLY A O 1
ATOM 758 N N . ASP A 1 101 ? -14.033 -4.332 -10.139 1.00 88.56 101 ASP A N 1
ATOM 759 C CA . ASP A 1 101 ? -12.802 -3.801 -10.723 1.00 88.56 101 ASP A CA 1
ATOM 760 C C . ASP A 1 101 ? -12.349 -2.458 -10.146 1.00 88.56 101 ASP A C 1
ATOM 762 O O . ASP A 1 101 ? -11.145 -2.255 -10.003 1.00 88.56 101 ASP A O 1
ATOM 766 N N . SER A 1 102 ? -13.262 -1.560 -9.765 1.00 90.00 102 SER A N 1
ATOM 767 C CA . SER A 1 102 ? -12.891 -0.259 -9.187 1.00 90.00 102 SER A CA 1
ATOM 768 C C . SER A 1 102 ? -12.232 -0.431 -7.819 1.00 90.00 102 SER A C 1
ATOM 770 O O . SER A 1 102 ? -11.186 0.155 -7.543 1.00 90.00 102 SER A O 1
ATOM 772 N N . ARG A 1 103 ? -12.783 -1.315 -6.972 1.00 91.44 103 ARG A N 1
ATOM 773 C CA . ARG A 1 103 ? -12.170 -1.647 -5.674 1.00 91.44 103 ARG A CA 1
ATOM 774 C C . ARG A 1 103 ? -10.816 -2.322 -5.871 1.00 91.44 103 ARG A C 1
ATOM 776 O O . ARG A 1 103 ? -9.851 -2.002 -5.181 1.00 91.44 103 ARG A O 1
ATOM 783 N N . SER A 1 104 ? -10.753 -3.245 -6.823 1.00 91.50 104 SER A N 1
ATOM 784 C CA . SER A 1 104 ? -9.532 -3.944 -7.202 1.00 91.50 104 SER A CA 1
ATOM 785 C C . SER A 1 104 ? -8.437 -2.994 -7.697 1.00 91.50 104 SER A C 1
ATOM 787 O O . SER A 1 104 ? -7.286 -3.101 -7.277 1.00 91.50 104 SER A O 1
ATOM 789 N N . GLY A 1 105 ? -8.797 -2.034 -8.549 1.00 92.00 105 GLY A N 1
ATOM 790 C CA . GLY A 1 105 ? -7.906 -0.988 -9.038 1.00 92.00 105 GLY A CA 1
ATOM 791 C C . GLY A 1 105 ? -7.391 -0.107 -7.905 1.00 92.00 105 GLY A C 1
ATOM 792 O O . GLY A 1 105 ? -6.180 0.069 -7.785 1.00 92.00 105 GLY A O 1
ATOM 793 N N . PHE A 1 106 ? -8.282 0.365 -7.027 1.00 93.81 106 PHE A N 1
ATOM 794 C CA . PHE A 1 106 ? -7.897 1.166 -5.865 1.00 93.81 106 PHE A CA 1
ATOM 795 C C . PHE A 1 106 ? -6.912 0.420 -4.958 1.00 93.81 106 PHE A C 1
ATOM 797 O O . PHE A 1 106 ? -5.858 0.954 -4.632 1.00 93.81 106 PHE A O 1
ATOM 804 N N . LEU A 1 107 ? -7.212 -0.827 -4.578 1.00 94.50 107 LEU A N 1
ATOM 805 C CA . LEU A 1 107 ? -6.336 -1.608 -3.697 1.00 94.50 107 LEU A CA 1
ATOM 806 C C . LEU A 1 107 ? -4.968 -1.876 -4.336 1.00 94.50 107 LEU A C 1
ATOM 808 O O . LEU A 1 107 ? -3.954 -1.824 -3.645 1.00 94.50 107 LEU A O 1
ATOM 812 N N . ALA A 1 108 ? -4.915 -2.113 -5.649 1.00 94.06 108 ALA A N 1
ATOM 813 C CA . ALA A 1 108 ? -3.647 -2.264 -6.353 1.00 94.06 108 ALA A CA 1
ATOM 814 C C . ALA A 1 108 ? -2.815 -0.967 -6.330 1.00 94.06 108 ALA A C 1
ATOM 816 O O . ALA A 1 108 ? -1.620 -1.021 -6.040 1.00 94.06 108 ALA A O 1
ATOM 817 N N . LYS A 1 109 ? -3.445 0.192 -6.573 1.00 95.12 109 LYS A N 1
ATOM 818 C CA . LYS A 1 109 ? -2.791 1.509 -6.468 1.00 95.12 109 LYS A CA 1
ATOM 819 C C . LYS A 1 109 ? -2.323 1.797 -5.049 1.00 95.12 109 LYS A C 1
ATOM 821 O O . LYS A 1 109 ? -1.189 2.216 -4.871 1.00 95.12 109 LYS A O 1
ATOM 826 N N . ALA A 1 110 ? -3.170 1.537 -4.056 1.00 96.00 110 ALA A N 1
ATOM 827 C CA . ALA A 1 110 ? -2.854 1.755 -2.653 1.00 96.00 110 ALA A CA 1
ATOM 828 C C . ALA A 1 110 ? -1.660 0.907 -2.208 1.00 96.00 110 ALA A C 1
ATOM 830 O O . ALA A 1 110 ? -0.750 1.422 -1.569 1.00 96.00 110 ALA A O 1
ATOM 831 N N . SER A 1 111 ? -1.625 -0.371 -2.595 1.00 95.69 111 SER A N 1
ATOM 832 C CA . SER A 1 111 ? -0.495 -1.243 -2.276 1.00 95.69 111 SER A CA 1
ATOM 833 C C . SER A 1 111 ? 0.808 -0.765 -2.914 1.00 95.69 111 SER A C 1
ATOM 835 O O . SER A 1 111 ? 1.855 -0.793 -2.272 1.00 95.69 111 SER A O 1
ATOM 837 N N . LEU A 1 112 ? 0.758 -0.331 -4.178 1.00 94.19 112 LEU A N 1
ATOM 838 C CA . LEU A 1 112 ? 1.932 0.184 -4.877 1.00 94.19 112 LEU A CA 1
ATOM 839 C C . LEU A 1 112 ? 2.399 1.514 -4.270 1.00 94.19 112 LEU A C 1
ATOM 841 O O . LEU A 1 112 ? 3.576 1.675 -3.989 1.00 94.19 112 LEU A O 1
ATOM 845 N N . LEU A 1 113 ? 1.485 2.443 -3.989 1.00 95.50 113 LEU A N 1
ATOM 846 C CA . LEU A 1 113 ? 1.833 3.731 -3.391 1.00 95.50 113 LEU A CA 1
ATOM 847 C C . LEU A 1 113 ? 2.425 3.575 -1.982 1.00 95.50 113 LEU A C 1
ATOM 849 O O . LEU A 1 113 ? 3.391 4.255 -1.652 1.00 95.50 113 LEU A O 1
ATOM 853 N N . LEU A 1 114 ? 1.895 2.647 -1.176 1.00 95.44 114 LEU A N 1
ATOM 854 C CA . LEU A 1 114 ? 2.457 2.318 0.137 1.00 95.44 114 LEU A CA 1
ATOM 855 C C . LEU A 1 114 ? 3.847 1.686 0.042 1.00 95.44 114 LEU A C 1
ATOM 857 O O . LEU A 1 114 ? 4.698 2.008 0.863 1.00 95.44 114 LEU A O 1
ATOM 861 N N . GLU A 1 115 ? 4.088 0.808 -0.937 1.00 93.06 115 GLU A N 1
ATOM 862 C CA . GLU A 1 115 ? 5.423 0.252 -1.200 1.00 93.06 115 GLU A CA 1
ATOM 863 C C . GLU A 1 115 ? 6.421 1.376 -1.487 1.00 93.06 115 GLU A C 1
ATOM 865 O O . GLU A 1 115 ? 7.421 1.490 -0.782 1.00 93.06 115 GLU A O 1
ATOM 870 N N . ILE A 1 116 ? 6.111 2.249 -2.449 1.00 92.94 116 ILE A N 1
ATOM 871 C CA . ILE A 1 116 ? 6.996 3.352 -2.847 1.00 92.94 116 ILE A CA 1
ATOM 872 C C . ILE A 1 116 ? 7.260 4.281 -1.650 1.00 92.94 116 ILE A C 1
ATOM 874 O O . ILE A 1 116 ? 8.410 4.588 -1.334 1.00 92.94 116 ILE A O 1
ATOM 878 N N . ALA A 1 117 ? 6.201 4.666 -0.930 1.00 92.94 117 ALA A N 1
ATOM 879 C CA . ALA A 1 117 ? 6.297 5.534 0.238 1.00 92.94 117 ALA A CA 1
ATOM 880 C C . ALA A 1 117 ? 7.139 4.918 1.360 1.00 92.94 117 ALA A C 1
ATOM 882 O O . ALA A 1 117 ? 7.985 5.602 1.932 1.00 92.94 117 ALA A O 1
ATOM 883 N N . CYS A 1 118 ? 6.929 3.634 1.666 1.00 91.69 118 CYS A N 1
ATOM 884 C CA . CYS A 1 118 ? 7.677 2.920 2.696 1.00 91.69 118 CYS A CA 1
ATOM 885 C C . CYS A 1 118 ? 9.169 2.872 2.362 1.00 91.69 118 CYS A C 1
ATOM 887 O O . CYS A 1 118 ? 9.991 3.188 3.218 1.00 91.69 118 CYS A O 1
ATOM 889 N N . LEU A 1 119 ? 9.525 2.510 1.127 1.00 88.88 119 LEU A N 1
ATOM 890 C CA . LEU A 1 119 ? 10.923 2.418 0.696 1.00 88.88 119 LEU A CA 1
ATOM 891 C C . LEU A 1 119 ? 11.616 3.779 0.780 1.00 88.88 119 LEU A C 1
ATOM 893 O O . LEU A 1 119 ? 12.662 3.903 1.417 1.00 88.88 119 LEU A O 1
ATOM 897 N N . ALA A 1 120 ? 10.974 4.822 0.247 1.00 89.56 120 ALA A N 1
ATOM 898 C CA . ALA A 1 120 ? 11.501 6.180 0.311 1.00 89.56 120 ALA A CA 1
ATOM 899 C C . ALA A 1 120 ? 11.704 6.653 1.763 1.00 89.56 120 ALA A C 1
ATOM 901 O O . ALA A 1 120 ? 12.713 7.289 2.084 1.00 89.56 120 ALA A O 1
ATOM 902 N N . TRP A 1 121 ? 10.776 6.322 2.670 1.00 88.44 121 TRP A N 1
ATOM 903 C CA . TRP A 1 121 ? 10.882 6.709 4.079 1.00 88.44 121 TRP A CA 1
ATOM 904 C C . TRP A 1 121 ? 12.005 5.972 4.809 1.00 88.44 121 TRP A C 1
ATOM 906 O O . TRP A 1 121 ? 12.764 6.607 5.548 1.00 88.44 121 TRP A O 1
ATOM 916 N N . GLN A 1 122 ? 12.143 4.662 4.581 1.00 84.06 122 GLN A N 1
ATOM 917 C CA . GLN A 1 122 ? 13.191 3.844 5.194 1.00 84.06 122 GLN A CA 1
ATOM 918 C C . GLN A 1 122 ? 14.595 4.312 4.798 1.00 84.06 122 GLN A C 1
ATOM 920 O O . GLN A 1 122 ? 15.476 4.391 5.659 1.00 84.06 122 GLN A O 1
ATOM 925 N N . ASP A 1 123 ? 14.781 4.709 3.540 1.00 78.06 123 ASP A N 1
ATOM 926 C CA . ASP A 1 123 ? 16.070 5.197 3.046 1.00 78.06 123 ASP A CA 1
ATOM 927 C C . ASP A 1 123 ? 16.391 6.620 3.514 1.00 78.06 123 ASP A C 1
ATOM 929 O O . ASP A 1 123 ? 17.560 6.973 3.698 1.00 78.06 123 ASP A O 1
ATOM 933 N N . SER A 1 124 ? 15.368 7.442 3.762 1.00 76.56 124 SER A N 1
ATOM 934 C CA . SER A 1 124 ? 15.559 8.837 4.169 1.00 76.56 124 SER A CA 1
ATOM 935 C C . SER A 1 124 ? 16.080 9.008 5.604 1.00 76.56 124 SER A C 1
ATOM 937 O O . SER A 1 124 ? 16.768 9.987 5.893 1.00 76.56 124 SER A O 1
ATOM 939 N N . LYS A 1 125 ? 15.759 8.081 6.523 1.00 70.56 125 LYS A N 1
ATOM 940 C CA . LYS A 1 125 ? 16.025 8.192 7.978 1.00 70.56 125 LYS A CA 1
ATOM 941 C C . LYS A 1 125 ? 15.531 9.505 8.617 1.00 70.56 125 LYS A C 1
ATOM 943 O O . LYS A 1 125 ? 16.050 9.926 9.653 1.00 70.56 125 LYS A O 1
ATOM 948 N N . LEU A 1 126 ? 14.554 10.180 8.010 1.00 68.00 126 LEU A N 1
ATOM 949 C CA . LEU A 1 126 ? 14.102 11.496 8.459 1.00 68.00 126 LEU A CA 1
ATOM 950 C C . LEU A 1 126 ? 13.062 11.407 9.587 1.00 68.00 126 LEU A C 1
ATOM 952 O O . LEU A 1 126 ? 12.214 10.516 9.577 1.00 68.00 126 LEU A O 1
ATOM 956 N N . PRO A 1 127 ? 13.044 12.376 10.524 1.00 58.97 127 PRO A N 1
ATOM 957 C CA . PRO A 1 127 ? 12.125 12.390 11.667 1.00 58.97 127 PRO A CA 1
ATOM 958 C C . PRO A 1 127 ? 10.674 12.806 11.331 1.00 58.97 127 PRO A C 1
ATOM 960 O O . PRO A 1 127 ? 9.927 13.219 12.216 1.00 58.97 127 PRO A O 1
ATOM 963 N N . GLY A 1 128 ? 10.246 12.716 10.070 1.00 62.06 128 GLY A N 1
ATOM 964 C CA . GLY A 1 128 ? 8.866 13.008 9.675 1.00 62.06 128 GLY A CA 1
ATOM 965 C C . GLY A 1 128 ? 7.935 11.829 9.958 1.00 62.06 128 GLY A C 1
ATOM 966 O O . GLY A 1 128 ? 8.294 10.685 9.689 1.00 62.06 128 GLY A O 1
ATOM 967 N N . LYS A 1 129 ? 6.725 12.105 10.458 1.00 75.81 129 LYS A N 1
ATOM 968 C CA . LYS A 1 129 ? 5.634 11.124 10.523 1.00 75.81 129 LYS A CA 1
ATOM 969 C C . LYS A 1 129 ? 4.551 11.520 9.529 1.00 75.81 129 LYS A C 1
ATOM 971 O O . LYS A 1 129 ? 3.978 12.598 9.645 1.00 75.81 129 LYS A O 1
ATOM 976 N N . MET A 1 130 ? 4.295 10.644 8.570 1.00 88.50 130 MET A N 1
ATOM 977 C CA . MET A 1 130 ? 3.148 10.701 7.672 1.00 88.50 130 MET A CA 1
ATOM 978 C C . MET A 1 130 ? 2.345 9.421 7.905 1.00 88.50 130 MET A C 1
ATOM 980 O O . MET A 1 130 ? 2.922 8.333 7.958 1.00 88.50 130 MET A O 1
ATOM 984 N N . SER A 1 131 ? 1.041 9.563 8.138 1.00 94.25 131 SER A N 1
ATOM 985 C CA . SER A 1 131 ? 0.132 8.425 8.305 1.00 94.25 131 SER A CA 1
ATOM 986 C C . SER A 1 131 ? -0.014 7.668 6.986 1.00 94.25 131 SER A C 1
ATOM 988 O O . SER A 1 131 ? 0.125 8.241 5.904 1.00 94.25 131 SER A O 1
ATOM 990 N N . GLY A 1 132 ? -0.349 6.383 7.053 1.00 95.38 132 GLY A N 1
ATOM 991 C CA . GLY A 1 132 ? -0.722 5.639 5.851 1.00 95.38 132 GLY A CA 1
ATOM 992 C C . GLY A 1 132 ? -1.943 6.257 5.169 1.00 95.38 132 GLY A C 1
ATOM 993 O O . GLY A 1 132 ? -2.031 6.281 3.941 1.00 95.38 132 GLY A O 1
ATOM 994 N N . SER A 1 133 ? -2.871 6.803 5.958 1.00 96.69 133 SER A N 1
ATOM 995 C CA . SER A 1 133 ? -4.078 7.432 5.449 1.00 96.69 133 SER A CA 1
ATOM 996 C C . SER A 1 133 ? -3.808 8.677 4.610 1.00 96.69 133 SER A C 1
ATOM 998 O O . SER A 1 133 ? -4.382 8.806 3.529 1.00 96.69 133 SER A O 1
ATOM 1000 N N . SER A 1 134 ? -2.913 9.559 5.063 1.00 95.19 134 SER A N 1
ATOM 1001 C CA . SER A 1 134 ? -2.559 10.790 4.340 1.00 95.19 134 SER A CA 1
ATOM 1002 C C . SER A 1 134 ? -1.894 10.488 3.000 1.00 95.19 134 SER A C 1
ATOM 1004 O O . SER A 1 134 ? -2.192 11.160 2.015 1.00 95.19 134 SER A O 1
ATOM 1006 N N . VAL A 1 135 ? -1.074 9.432 2.929 1.00 94.81 135 VAL A N 1
ATOM 1007 C CA . VAL A 1 135 ? -0.464 8.960 1.673 1.00 94.81 135 VAL A CA 1
ATOM 1008 C C . VAL A 1 135 ? -1.519 8.545 0.650 1.00 94.81 135 VAL A C 1
ATOM 1010 O O . VAL A 1 135 ? -1.373 8.807 -0.541 1.00 94.81 135 VAL A O 1
ATOM 1013 N N . LEU A 1 136 ? -2.576 7.867 1.097 1.00 96.00 136 LEU A N 1
ATOM 1014 C CA . LEU A 1 136 ? -3.570 7.283 0.198 1.00 96.00 136 LEU A CA 1
ATOM 1015 C C . LEU A 1 136 ? -4.746 8.202 -0.110 1.00 96.00 136 LEU A C 1
ATOM 1017 O O . LEU A 1 136 ? -5.454 7.954 -1.084 1.00 96.00 136 LEU A O 1
ATOM 1021 N N . LEU A 1 137 ? -4.972 9.246 0.688 1.00 93.88 137 LEU A N 1
ATOM 1022 C CA . LEU A 1 137 ? -6.106 10.152 0.520 1.00 93.88 137 LEU A CA 1
ATOM 1023 C C . LEU A 1 137 ? -6.205 10.767 -0.891 1.00 93.88 137 LEU A C 1
ATOM 1025 O O . LEU A 1 137 ? -7.321 10.818 -1.412 1.00 93.88 137 LEU A O 1
ATOM 1029 N N . PRO A 1 138 ? -5.100 11.143 -1.573 1.00 92.50 138 PRO A N 1
ATOM 1030 C CA . PRO A 1 138 ? -5.160 11.618 -2.956 1.00 92.50 138 PRO A CA 1
ATOM 1031 C C . PRO A 1 138 ? -5.783 10.612 -3.937 1.00 92.50 138 PRO A C 1
ATOM 1033 O O . PRO A 1 138 ? -6.395 11.015 -4.925 1.00 92.50 138 PRO A O 1
ATOM 1036 N N . LEU A 1 139 ? -5.698 9.302 -3.661 1.00 92.62 139 LEU A N 1
ATOM 1037 C CA . LEU A 1 139 ? -6.302 8.266 -4.509 1.00 92.62 139 LEU A CA 1
ATOM 1038 C C . LEU A 1 139 ? -7.832 8.255 -4.454 1.00 92.62 139 LEU A C 1
ATOM 1040 O O . LEU A 1 139 ? -8.455 7.597 -5.285 1.00 92.62 139 LEU A O 1
ATOM 1044 N N . CYS A 1 140 ? -8.435 8.948 -3.486 1.00 89.81 140 CYS A N 1
ATOM 1045 C CA . CYS A 1 140 ? -9.884 9.010 -3.329 1.00 89.81 140 CYS A CA 1
ATOM 1046 C C . CYS A 1 140 ? -10.575 10.038 -4.228 1.00 89.81 140 CYS A C 1
ATOM 1048 O O . CYS A 1 140 ? -11.791 10.178 -4.153 1.00 89.81 140 CYS A O 1
ATOM 1050 N N . SER A 1 141 ? -9.819 10.748 -5.061 1.00 84.88 141 SER A N 1
ATOM 1051 C CA . SER A 1 141 ? -10.367 11.643 -6.080 1.00 84.88 141 SER A CA 1
ATOM 1052 C C . SER A 1 141 ? -11.104 10.827 -7.149 1.00 84.88 141 SER A C 1
ATOM 1054 O O . SER A 1 141 ? -10.535 9.855 -7.650 1.00 84.88 141 SER A O 1
ATOM 1056 N N . ASP A 1 142 ? -12.321 11.229 -7.531 1.00 70.44 142 ASP A N 1
ATOM 1057 C CA . ASP A 1 142 ? -13.164 10.494 -8.495 1.00 70.44 142 ASP A CA 1
ATOM 1058 C C . ASP A 1 142 ? -12.412 10.175 -9.805 1.00 70.44 142 ASP A C 1
ATOM 1060 O O . ASP A 1 142 ? -12.379 9.024 -10.244 1.00 70.44 142 ASP A O 1
ATOM 1064 N N . ASP A 1 143 ? -11.676 11.151 -10.350 1.00 74.75 143 ASP A N 1
ATOM 1065 C CA . ASP A 1 143 ? -10.866 10.997 -11.571 1.00 74.75 143 ASP A CA 1
ATOM 1066 C C . ASP A 1 143 ? -9.766 9.927 -11.439 1.00 74.75 143 ASP A C 1
ATOM 1068 O O . ASP A 1 143 ? -9.383 9.256 -12.401 1.00 74.75 143 ASP A O 1
ATOM 1072 N N . ILE A 1 144 ? -9.230 9.743 -10.232 1.00 75.00 144 ILE A N 1
ATOM 1073 C CA . ILE A 1 144 ? -8.146 8.796 -9.969 1.00 75.00 144 ILE A CA 1
ATOM 1074 C C . ILE A 1 144 ? -8.710 7.401 -9.719 1.00 75.00 144 ILE A C 1
ATOM 1076 O O . ILE A 1 144 ? -8.064 6.419 -10.084 1.00 75.00 144 ILE A O 1
ATOM 1080 N N . MET A 1 145 ? -9.906 7.266 -9.152 1.00 74.50 145 MET A N 1
ATOM 1081 C CA . MET A 1 145 ? -10.487 5.954 -8.864 1.00 74.50 145 MET A CA 1
ATOM 1082 C C . MET A 1 145 ? -10.790 5.134 -10.127 1.00 74.50 145 MET A C 1
ATOM 1084 O O . MET A 1 145 ? -10.678 3.906 -10.096 1.00 74.50 145 MET A O 1
ATOM 1088 N N . GLU A 1 146 ? -11.125 5.788 -11.241 1.00 75.50 146 GLU A N 1
ATOM 1089 C CA . GLU A 1 146 ? -11.522 5.110 -12.484 1.00 75.50 146 GLU A CA 1
ATOM 1090 C C . GLU A 1 146 ? -10.345 4.747 -13.401 1.00 75.50 146 GLU A C 1
ATOM 1092 O O . GLU A 1 146 ? -10.436 3.836 -14.230 1.00 75.50 146 GLU A O 1
ATOM 1097 N N . THR A 1 147 ? -9.207 5.425 -13.257 1.00 83.31 147 THR A N 1
ATOM 1098 C CA . THR A 1 147 ? -8.047 5.182 -14.122 1.00 83.31 147 THR A CA 1
ATOM 1099 C C . THR A 1 147 ? -7.309 3.901 -13.733 1.00 83.31 147 THR A C 1
ATOM 1101 O O . THR A 1 147 ? -7.296 3.479 -12.579 1.00 83.31 147 THR A O 1
ATOM 1104 N N . GLN A 1 148 ? -6.597 3.284 -14.676 1.00 85.12 148 GLN A N 1
ATOM 1105 C CA . GLN A 1 148 ? -5.660 2.190 -14.368 1.00 85.12 148 GLN A CA 1
ATOM 1106 C C . GLN A 1 148 ? -4.250 2.692 -14.029 1.00 85.12 148 GLN A C 1
ATOM 1108 O O . GLN A 1 148 ? -3.345 1.891 -13.804 1.00 85.12 148 GLN A O 1
ATOM 1113 N N . SER A 1 149 ? -4.061 4.010 -13.991 1.00 89.81 149 SER A N 1
ATOM 1114 C CA . SER A 1 149 ? -2.769 4.634 -13.746 1.00 89.81 149 SER A CA 1
ATOM 1115 C C . SER A 1 149 ? -2.669 5.142 -12.312 1.00 89.81 149 SER A C 1
ATOM 1117 O O . SER A 1 149 ? -3.621 5.710 -11.777 1.00 89.81 149 SER A O 1
ATOM 1119 N N . LEU A 1 150 ? -1.519 4.930 -11.688 1.00 92.25 150 LEU A N 1
ATOM 1120 C CA . LEU A 1 150 ? -1.105 5.617 -10.474 1.00 92.25 150 LEU A CA 1
ATOM 1121 C C . LEU A 1 150 ? -0.214 6.785 -10.887 1.00 92.25 150 LEU A C 1
ATOM 1123 O O . LEU A 1 150 ? 0.709 6.583 -11.672 1.00 92.25 150 LEU A O 1
ATOM 1127 N N . SER A 1 151 ? -0.482 7.980 -10.369 1.00 92.38 151 SER A N 1
ATOM 1128 C CA . SER A 1 151 ? 0.341 9.163 -10.610 1.00 92.38 151 SER A CA 1
ATOM 1129 C C . SER A 1 151 ? 0.700 9.866 -9.309 1.00 92.38 151 SER A C 1
ATOM 1131 O O . SER A 1 151 ? -0.087 9.858 -8.364 1.00 92.38 151 SER A O 1
ATOM 1133 N N . THR A 1 152 ? 1.878 10.479 -9.274 1.00 92.56 152 THR A N 1
ATOM 1134 C CA . THR A 1 152 ? 2.359 11.280 -8.149 1.00 92.56 152 THR A CA 1
ATOM 1135 C C . THR A 1 152 ? 3.291 12.386 -8.636 1.00 92.56 152 THR A C 1
ATOM 1137 O O . THR A 1 152 ? 3.899 12.282 -9.697 1.00 92.56 152 THR A O 1
ATOM 1140 N N . GLU A 1 153 ? 3.434 13.440 -7.842 1.00 91.94 153 GLU A N 1
ATOM 1141 C CA . GLU A 1 153 ? 4.272 14.599 -8.146 1.00 91.94 153 GLU A CA 1
ATOM 1142 C C . GLU A 1 153 ? 4.981 15.109 -6.889 1.00 91.94 153 GLU A C 1
ATOM 1144 O O . GLU A 1 153 ? 4.600 14.769 -5.767 1.00 91.94 153 GLU A O 1
ATOM 1149 N N . SER A 1 154 ? 5.993 15.958 -7.072 1.00 88.56 154 SER A N 1
ATOM 1150 C CA . SER A 1 154 ? 6.828 16.462 -5.974 1.00 88.56 154 SER A CA 1
ATOM 1151 C C . SER A 1 154 ? 6.052 17.234 -4.905 1.00 88.56 154 SER A C 1
ATOM 1153 O O . SER A 1 154 ? 6.401 17.172 -3.727 1.00 88.56 154 SER A O 1
ATOM 1155 N N . GLY A 1 155 ? 4.971 17.922 -5.291 1.00 87.81 155 GLY A N 1
ATOM 1156 C CA . GLY A 1 155 ? 4.119 18.691 -4.382 1.00 87.81 155 GLY A CA 1
ATOM 1157 C C . GLY A 1 155 ? 3.352 17.842 -3.364 1.00 87.81 155 GLY A C 1
ATOM 1158 O O . GLY A 1 155 ? 2.966 18.358 -2.318 1.00 87.81 155 GLY A O 1
ATOM 1159 N N . ALA A 1 156 ? 3.173 16.545 -3.632 1.00 86.44 156 ALA A N 1
ATOM 1160 C CA . ALA A 1 156 ? 2.455 15.630 -2.747 1.00 86.44 156 ALA A CA 1
ATOM 1161 C C . ALA A 1 156 ? 3.302 15.131 -1.561 1.00 86.44 156 ALA A C 1
ATOM 1163 O O . ALA A 1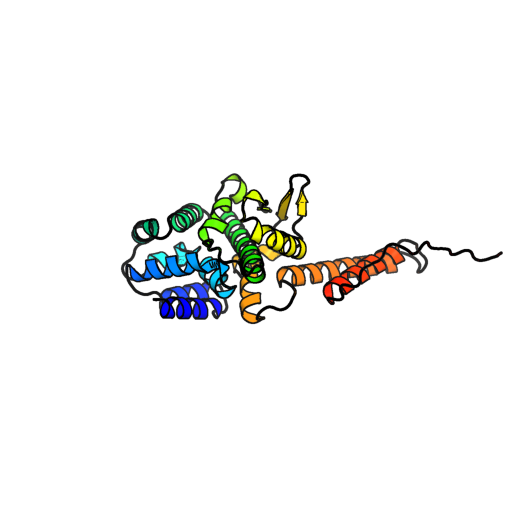 156 ? 2.766 14.503 -0.648 1.00 86.44 156 ALA A O 1
ATOM 1164 N N . TRP A 1 157 ? 4.612 15.407 -1.548 1.00 90.19 157 TRP A N 1
ATOM 1165 C CA . TRP A 1 157 ? 5.546 14.811 -0.592 1.00 90.19 157 TRP A CA 1
ATOM 1166 C C . TRP A 1 157 ? 6.440 15.848 0.090 1.00 90.19 157 TRP A C 1
ATOM 1168 O O . TRP A 1 157 ? 6.782 16.880 -0.492 1.00 90.19 157 TRP A O 1
ATOM 1178 N N . PRO A 1 158 ? 6.909 15.577 1.323 1.00 89.56 158 PRO A N 1
ATOM 1179 C CA . PRO A 1 158 ? 7.968 16.373 1.922 1.00 89.56 158 PRO A CA 1
ATOM 1180 C C . PRO A 1 158 ? 9.215 16.355 1.031 1.00 89.56 158 PRO A C 1
ATOM 1182 O O . PRO A 1 158 ? 9.677 15.287 0.630 1.00 89.56 158 PRO A O 1
ATOM 1185 N N . ARG A 1 159 ? 9.815 17.526 0.780 1.00 86.69 159 ARG A N 1
ATOM 1186 C CA . ARG A 1 159 ? 10.979 17.670 -0.125 1.00 86.69 159 ARG A CA 1
ATOM 1187 C C . ARG A 1 159 ? 12.115 16.688 0.160 1.00 86.69 159 ARG A C 1
ATOM 1189 O O . ARG A 1 159 ? 12.761 16.212 -0.760 1.00 86.69 159 ARG A O 1
ATOM 1196 N N . ALA A 1 160 ? 12.356 16.405 1.434 1.00 85.25 160 ALA A N 1
ATOM 1197 C CA . ALA A 1 160 ? 13.450 15.548 1.867 1.00 85.25 160 ALA A CA 1
ATOM 1198 C C . ALA A 1 160 ? 13.161 14.041 1.671 1.00 85.25 160 ALA A C 1
ATOM 1200 O O . ALA A 1 160 ? 14.088 13.241 1.655 1.00 85.25 160 ALA A O 1
ATOM 1201 N N . ILE A 1 161 ? 11.891 13.665 1.479 1.00 88.69 161 ILE A N 1
ATOM 1202 C CA . ILE A 1 161 ? 11.470 12.318 1.066 1.00 88.69 161 ILE A CA 1
ATOM 1203 C C . ILE A 1 161 ? 11.452 12.212 -0.459 1.00 88.69 161 ILE A C 1
ATOM 1205 O O . ILE A 1 161 ? 11.798 11.168 -1.001 1.00 88.69 161 ILE A O 1
ATOM 1209 N N . TRP A 1 162 ? 11.087 13.294 -1.156 1.00 91.38 162 TRP A N 1
ATOM 1210 C CA . TRP A 1 162 ? 10.909 13.288 -2.607 1.00 91.38 162 TRP A CA 1
ATOM 1211 C C . TRP A 1 162 ? 12.148 12.828 -3.383 1.00 91.38 162 TRP A C 1
ATOM 1213 O O . TRP A 1 162 ? 12.009 12.025 -4.293 1.00 91.38 162 TRP A O 1
ATOM 1223 N N . SER A 1 163 ? 13.360 13.227 -2.985 1.00 87.50 163 SER A N 1
ATOM 1224 C CA . SER A 1 163 ? 14.569 12.756 -3.681 1.00 87.50 163 SER A CA 1
ATOM 1225 C C . SER A 1 163 ? 14.743 11.233 -3.602 1.00 87.50 163 SER A C 1
ATOM 1227 O O . SER A 1 163 ? 15.229 10.622 -4.543 1.00 87.50 163 SER A O 1
ATOM 1229 N N . LYS A 1 164 ? 14.327 10.603 -2.493 1.00 89.38 164 LYS A N 1
ATOM 1230 C CA . LYS A 1 164 ? 14.305 9.135 -2.363 1.00 89.38 164 LYS A CA 1
ATOM 1231 C C . LYS A 1 164 ? 13.126 8.505 -3.083 1.00 89.38 164 LYS A C 1
ATOM 1233 O O . LYS A 1 164 ? 13.257 7.420 -3.632 1.00 89.38 164 LYS A O 1
ATOM 1238 N N . MET A 1 165 ? 11.999 9.202 -3.120 1.00 90.56 165 MET A N 1
ATOM 1239 C CA . MET A 1 165 ? 10.849 8.804 -3.917 1.00 90.56 165 MET A CA 1
ATOM 1240 C C . MET A 1 165 ? 11.219 8.707 -5.401 1.00 90.56 165 MET A C 1
ATOM 1242 O O . MET A 1 165 ? 10.873 7.715 -6.021 1.00 90.56 165 MET A O 1
ATOM 1246 N N . GLU A 1 166 ? 11.944 9.682 -5.958 1.00 90.94 166 GLU A N 1
ATOM 1247 C CA . GLU A 1 166 ? 12.386 9.668 -7.361 1.00 90.94 166 GLU A CA 1
ATOM 1248 C C . GLU A 1 166 ? 13.251 8.442 -7.675 1.00 90.94 166 GLU A C 1
ATOM 1250 O O . GLU A 1 166 ? 12.939 7.724 -8.619 1.00 90.94 166 GLU A O 1
ATOM 1255 N N . GLU A 1 167 ? 14.246 8.134 -6.834 1.00 87.06 167 GLU A N 1
ATOM 1256 C CA . GLU A 1 167 ? 15.076 6.924 -6.975 1.00 87.06 167 GLU A CA 1
ATOM 1257 C C . GLU A 1 167 ? 14.211 5.643 -7.017 1.00 87.06 167 GLU A C 1
ATOM 1259 O O . GLU A 1 167 ? 14.384 4.789 -7.886 1.00 87.06 167 GLU A O 1
ATOM 1264 N N . VAL A 1 168 ? 13.228 5.526 -6.114 1.00 88.12 168 VAL A N 1
ATOM 1265 C CA . VAL A 1 168 ? 12.321 4.364 -6.047 1.00 88.12 168 VAL A CA 1
ATOM 1266 C C . VAL A 1 168 ? 11.353 4.323 -7.236 1.00 88.12 168 VAL A C 1
ATOM 1268 O O . VAL A 1 168 ? 11.044 3.249 -7.753 1.00 88.12 168 VAL A O 1
ATOM 1271 N N . LEU A 1 169 ? 10.851 5.475 -7.682 1.00 90.94 169 LEU A N 1
ATOM 1272 C CA . LEU A 1 169 ? 9.956 5.588 -8.833 1.00 90.94 169 LEU A CA 1
ATOM 1273 C C . LEU A 1 169 ? 10.671 5.181 -10.126 1.00 90.94 169 LEU A C 1
ATOM 1275 O O . LEU A 1 169 ? 10.084 4.450 -10.926 1.00 90.94 169 LEU A O 1
ATOM 1279 N N . GLU A 1 170 ? 11.925 5.598 -10.308 1.00 86.69 170 GLU A N 1
ATOM 1280 C CA . GLU A 1 170 ? 12.782 5.163 -11.417 1.00 86.69 170 GLU A CA 1
ATOM 1281 C C . GLU A 1 170 ? 13.006 3.652 -11.390 1.00 86.69 170 GLU A C 1
ATOM 1283 O O . GLU A 1 170 ? 12.813 2.983 -12.405 1.00 86.69 170 GLU A O 1
ATOM 1288 N N . GLU A 1 171 ? 13.338 3.094 -10.222 1.00 82.94 171 GLU A N 1
ATOM 1289 C CA . GLU A 1 171 ? 13.535 1.651 -10.054 1.00 82.94 171 GLU A CA 1
ATOM 1290 C C . GLU A 1 171 ? 12.269 0.848 -10.402 1.00 82.94 171 GLU A C 1
ATOM 1292 O O . GLU A 1 171 ? 12.331 -0.253 -10.949 1.00 82.94 171 GLU A O 1
ATOM 1297 N N . LEU A 1 172 ? 11.099 1.416 -10.113 1.00 82.94 172 LEU A N 1
ATOM 1298 C CA . LEU A 1 172 ? 9.792 0.829 -10.388 1.00 82.94 172 LEU A CA 1
ATOM 1299 C C . LEU A 1 172 ? 9.230 1.219 -11.763 1.00 82.94 172 LEU A C 1
ATOM 1301 O O . LEU A 1 172 ? 8.010 1.164 -11.944 1.00 82.94 172 LEU A O 1
ATOM 1305 N N . ASP A 1 173 ? 10.084 1.603 -12.716 1.00 82.62 173 ASP A N 1
ATOM 1306 C CA . ASP A 1 173 ? 9.784 2.077 -14.079 1.00 82.62 173 ASP A CA 1
ATOM 1307 C C . ASP A 1 173 ? 8.577 3.032 -14.173 1.00 82.62 173 ASP A C 1
ATOM 1309 O O . ASP A 1 173 ? 7.741 2.928 -15.081 1.00 82.62 173 ASP A O 1
ATOM 1313 N N . PHE A 1 174 ? 8.423 3.955 -13.224 1.00 90.38 174 PHE A N 1
ATOM 1314 C CA . PHE A 1 174 ? 7.480 5.048 -13.422 1.00 90.38 174 PHE A CA 1
ATOM 1315 C C . PHE A 1 174 ? 7.996 5.955 -14.539 1.00 90.38 174 PHE A C 1
ATOM 1317 O O . PHE A 1 174 ? 9.183 6.241 -14.661 1.00 90.38 174 PHE A O 1
ATOM 1324 N N . THR A 1 175 ? 7.074 6.443 -15.359 1.00 90.88 175 THR A N 1
ATOM 1325 C CA . THR A 1 175 ? 7.388 7.383 -16.434 1.00 90.88 175 THR A CA 1
ATOM 1326 C C . THR A 1 175 ? 7.153 8.808 -15.956 1.00 90.88 175 THR A C 1
ATOM 1328 O O . THR A 1 175 ? 6.053 9.134 -15.504 1.00 90.88 175 THR A O 1
ATOM 1331 N N . CYS A 1 176 ? 8.177 9.654 -16.051 1.00 92.19 176 CYS A N 1
ATOM 1332 C CA . CYS A 1 176 ? 8.079 11.072 -15.721 1.00 92.19 176 CYS A CA 1
ATOM 1333 C C . CYS A 1 176 ? 7.637 11.878 -16.952 1.00 92.19 176 CYS A C 1
ATOM 1335 O O . CYS A 1 176 ? 8.251 11.798 -18.021 1.00 92.19 176 CYS A O 1
ATOM 1337 N N . SER A 1 177 ? 6.547 12.635 -16.821 1.00 90.69 177 SER A N 1
ATOM 1338 C CA . SER A 1 177 ? 6.091 13.579 -17.842 1.00 90.69 177 SER A CA 1
ATOM 1339 C C . SER A 1 177 ? 6.927 14.866 -17.818 1.00 90.69 177 SER A C 1
ATOM 1341 O O . SER A 1 177 ? 7.644 15.153 -16.862 1.00 90.69 177 SER A O 1
ATOM 1343 N N . LYS A 1 178 ? 6.807 15.697 -18.863 1.00 81.38 178 LYS A N 1
ATOM 1344 C CA . LYS A 1 178 ? 7.495 17.003 -18.922 1.00 81.38 178 LYS A CA 1
ATOM 1345 C C . LYS A 1 178 ? 7.089 17.958 -17.795 1.00 81.38 178 LYS A C 1
ATOM 1347 O O . LYS A 1 178 ? 7.864 18.847 -17.461 1.00 81.38 178 LYS A O 1
ATOM 1352 N N . ASP A 1 179 ? 5.910 17.750 -17.219 1.00 85.38 179 ASP A N 1
ATOM 1353 C CA . ASP A 1 179 ? 5.375 18.556 -16.122 1.00 85.38 179 ASP A CA 1
ATOM 1354 C C . ASP A 1 179 ? 5.857 18.059 -14.744 1.00 85.38 179 ASP A C 1
ATOM 1356 O O . ASP A 1 179 ? 5.445 18.589 -13.717 1.00 85.38 179 ASP A O 1
ATOM 1360 N N . GLY A 1 180 ? 6.732 17.043 -14.700 1.00 86.50 180 GLY A N 1
ATOM 1361 C CA . GLY A 1 180 ? 7.262 16.473 -13.457 1.00 86.50 180 GLY A CA 1
ATOM 1362 C C . GLY A 1 180 ? 6.311 15.497 -12.758 1.00 86.50 180 GLY A C 1
ATOM 1363 O O . GLY A 1 180 ? 6.527 15.152 -11.595 1.00 86.50 180 GLY A O 1
ATOM 1364 N N . VAL A 1 181 ? 5.257 15.052 -13.452 1.00 91.69 181 VAL A N 1
ATOM 1365 C CA . VAL A 1 181 ? 4.308 14.057 -12.942 1.00 91.69 181 VAL A CA 1
ATOM 1366 C C . VAL A 1 181 ? 4.814 12.664 -13.290 1.00 91.69 181 VAL A C 1
ATOM 1368 O O . VAL A 1 181 ? 4.962 12.314 -14.463 1.00 91.69 181 VAL A O 1
ATOM 1371 N N . TRP A 1 182 ? 5.032 11.848 -12.267 1.00 94.38 182 TRP A N 1
ATOM 1372 C CA . TRP A 1 182 ? 5.402 10.448 -12.409 1.00 94.38 182 TRP A CA 1
ATOM 1373 C C . TRP A 1 182 ? 4.151 9.598 -12.521 1.00 94.38 182 TRP A C 1
ATOM 1375 O O . TRP A 1 182 ? 3.218 9.762 -11.736 1.00 94.38 182 TRP A O 1
ATOM 1385 N N . SER A 1 183 ? 4.117 8.675 -13.479 1.00 93.38 183 SER A N 1
ATOM 1386 C CA . SER A 1 183 ? 2.962 7.809 -13.683 1.00 93.38 183 SER A CA 1
ATOM 1387 C C . SER A 1 183 ? 3.336 6.377 -14.037 1.00 93.38 183 SER A C 1
ATOM 1389 O O . SER A 1 183 ? 4.307 6.115 -14.750 1.00 93.38 183 SER A O 1
ATOM 1391 N N . TYR A 1 184 ? 2.520 5.449 -13.553 1.00 90.44 184 TYR A N 1
ATOM 1392 C CA . TYR A 1 184 ? 2.630 4.027 -13.828 1.00 90.44 184 TYR A CA 1
ATOM 1393 C C . TYR A 1 184 ? 1.261 3.440 -14.156 1.00 90.44 184 TYR A C 1
ATOM 1395 O O . TYR A 1 184 ? 0.290 3.673 -13.435 1.00 90.44 184 TYR A O 1
ATOM 1403 N N . ARG A 1 185 ? 1.175 2.645 -15.226 1.00 90.56 185 ARG A N 1
ATOM 1404 C CA . ARG A 1 185 ? -0.048 1.925 -15.599 1.00 90.56 185 ARG A CA 1
ATOM 1405 C C . ARG A 1 185 ? -0.036 0.533 -14.977 1.00 90.56 185 ARG A C 1
ATOM 1407 O O . ARG A 1 185 ? 0.858 -0.260 -15.238 1.00 90.56 185 ARG A O 1
ATOM 1414 N N . ILE A 1 186 ? -1.052 0.219 -14.180 1.00 88.06 186 ILE A N 1
ATOM 1415 C CA . ILE A 1 186 ? -1.176 -1.091 -13.542 1.00 88.06 186 ILE A CA 1
ATOM 1416 C C . ILE A 1 186 ? -1.670 -2.117 -14.560 1.00 88.06 186 ILE A C 1
ATOM 1418 O O . ILE A 1 186 ? -2.850 -2.131 -14.915 1.00 88.06 186 ILE A O 1
ATOM 1422 N N . ASP A 1 187 ? -0.774 -3.013 -14.965 1.00 84.50 187 ASP A N 1
ATOM 1423 C CA . ASP A 1 187 ? -1.116 -4.170 -15.790 1.00 84.50 187 ASP A CA 1
ATOM 1424 C C . ASP A 1 187 ? -2.074 -5.122 -15.067 1.00 84.50 187 ASP A C 1
ATOM 1426 O O . ASP A 1 187 ? -1.971 -5.354 -13.855 1.00 84.50 187 ASP A O 1
ATOM 1430 N N . LEU A 1 188 ? -2.985 -5.730 -15.829 1.00 77.12 188 LEU A N 1
ATOM 1431 C CA . LEU A 1 188 ? -3.966 -6.685 -15.306 1.00 77.12 188 LEU A CA 1
ATOM 1432 C C . LEU A 1 188 ? -3.297 -7.910 -14.665 1.00 77.12 188 LEU A C 1
ATOM 1434 O O . LEU A 1 188 ? -3.747 -8.355 -13.609 1.00 77.12 188 LEU A O 1
ATOM 1438 N N . ASP A 1 189 ? -2.183 -8.378 -15.231 1.00 77.56 189 ASP A N 1
ATOM 1439 C CA . ASP A 1 189 ? -1.420 -9.526 -14.720 1.00 77.56 189 ASP A CA 1
ATOM 1440 C C . ASP A 1 189 ? -0.826 -9.250 -13.330 1.00 77.56 189 ASP A C 1
ATOM 1442 O O . ASP A 1 189 ? -0.791 -10.118 -12.456 1.00 77.56 189 ASP A O 1
ATOM 1446 N N . ASN A 1 190 ? -0.422 -8.002 -13.083 1.00 80.94 190 ASN A N 1
ATOM 1447 C CA . ASN A 1 190 ? 0.144 -7.572 -11.808 1.00 80.94 190 ASN A CA 1
ATOM 1448 C C . ASN A 1 190 ? -0.930 -7.170 -10.787 1.00 80.94 190 ASN A C 1
ATOM 1450 O O . ASN A 1 190 ? -0.660 -7.151 -9.581 1.00 80.94 190 ASN A O 1
ATOM 1454 N N . ARG A 1 191 ? -2.161 -6.883 -11.233 1.00 86.69 191 ARG A N 1
ATOM 1455 C CA . ARG A 1 191 ? -3.251 -6.394 -10.378 1.00 86.69 191 ARG A CA 1
ATOM 1456 C C . ARG A 1 191 ? -3.556 -7.354 -9.232 1.00 86.69 191 ARG A C 1
ATOM 1458 O O . ARG A 1 191 ? -3.658 -6.902 -8.097 1.00 86.69 191 ARG A O 1
ATOM 1465 N N . ALA A 1 192 ? -3.661 -8.659 -9.488 1.00 88.44 192 ALA A N 1
ATOM 1466 C CA . ALA A 1 192 ? -3.955 -9.647 -8.443 1.00 88.44 192 ALA A CA 1
ATOM 1467 C C . ALA A 1 192 ? -2.902 -9.644 -7.322 1.00 88.44 192 ALA A C 1
ATOM 1469 O O . ALA A 1 192 ? -3.246 -9.622 -6.140 1.00 88.44 192 ALA A O 1
ATOM 1470 N N . ARG A 1 193 ? -1.622 -9.576 -7.705 1.00 90.00 193 ARG A N 1
ATOM 1471 C CA . ARG A 1 193 ? -0.477 -9.517 -6.789 1.00 90.00 193 ARG A CA 1
ATOM 1472 C C . ARG A 1 193 ? -0.468 -8.231 -5.955 1.00 90.00 193 ARG A C 1
ATOM 1474 O O . ARG A 1 193 ? -0.203 -8.274 -4.754 1.00 90.00 193 ARG A O 1
ATOM 1481 N N . LEU A 1 194 ? -0.759 -7.091 -6.583 1.00 92.12 194 LEU A N 1
ATOM 1482 C CA . LEU A 1 194 ? -0.813 -5.792 -5.905 1.00 92.12 194 LEU A CA 1
ATOM 1483 C C . LEU A 1 194 ? -2.017 -5.700 -4.961 1.00 92.12 194 LEU A C 1
ATOM 1485 O O . LEU A 1 194 ? -1.863 -5.305 -3.813 1.00 92.12 194 LEU A O 1
ATOM 1489 N N . MET A 1 195 ? -3.198 -6.150 -5.393 1.00 92.62 195 MET A N 1
ATOM 1490 C CA . MET A 1 195 ? -4.396 -6.201 -4.545 1.00 92.62 195 MET A CA 1
ATOM 1491 C C . MET A 1 195 ? -4.198 -7.026 -3.276 1.00 92.62 195 MET A C 1
ATOM 1493 O O . MET A 1 195 ? -4.790 -6.723 -2.244 1.00 92.62 195 MET A O 1
ATOM 1497 N N . SER A 1 196 ? -3.391 -8.086 -3.346 1.00 91.56 196 SER A N 1
ATOM 1498 C CA . SER A 1 196 ? -3.090 -8.925 -2.192 1.00 91.56 196 SER A CA 1
ATOM 1499 C C . SER A 1 196 ? -1.952 -8.381 -1.327 1.00 91.56 196 SER A C 1
ATOM 1501 O O . SER A 1 196 ? -1.536 -9.082 -0.407 1.00 91.56 196 SER A O 1
ATOM 1503 N N . GLY A 1 197 ? -1.388 -7.204 -1.613 1.00 92.12 197 GLY A N 1
ATOM 1504 C CA . GLY A 1 197 ? -0.244 -6.662 -0.871 1.00 92.12 197 GLY A CA 1
ATOM 1505 C C . GLY A 1 197 ? 1.039 -7.485 -1.015 1.00 92.12 197 GLY A C 1
ATOM 1506 O O . GLY A 1 197 ? 1.918 -7.419 -0.155 1.00 92.12 197 GLY A O 1
ATOM 1507 N N . ALA A 1 198 ? 1.148 -8.329 -2.048 1.00 89.88 198 ALA A N 1
ATOM 1508 C CA . ALA A 1 198 ? 2.272 -9.259 -2.170 1.00 89.88 198 ALA A CA 1
ATOM 1509 C C . ALA A 1 198 ? 3.591 -8.553 -2.526 1.00 89.88 198 ALA A C 1
ATOM 1511 O O . ALA A 1 198 ? 4.655 -9.058 -2.177 1.00 89.88 198 ALA A O 1
ATOM 1512 N N . ASN A 1 199 ? 3.516 -7.380 -3.160 1.00 89.69 199 ASN A N 1
ATOM 1513 C CA . ASN A 1 199 ? 4.650 -6.484 -3.382 1.00 89.69 199 ASN A CA 1
ATOM 1514 C C . ASN A 1 199 ? 5.278 -6.040 -2.048 1.00 89.69 199 ASN A C 1
ATOM 1516 O O . ASN A 1 199 ? 6.446 -6.325 -1.808 1.00 89.69 199 ASN A O 1
ATOM 1520 N N . ILE A 1 200 ? 4.480 -5.504 -1.118 1.00 91.62 200 ILE A N 1
ATOM 1521 C CA . ILE A 1 200 ? 4.947 -5.104 0.221 1.00 91.62 200 ILE A CA 1
ATOM 1522 C C . ILE A 1 200 ? 5.449 -6.327 1.006 1.00 91.62 200 ILE A C 1
ATOM 1524 O O . ILE A 1 200 ? 6.523 -6.313 1.609 1.00 91.62 200 ILE A O 1
ATOM 1528 N N . LYS A 1 201 ? 4.689 -7.429 0.968 1.00 90.31 201 LYS A N 1
ATOM 1529 C CA . LYS A 1 201 ? 5.014 -8.658 1.703 1.00 90.31 201 LYS A CA 1
ATOM 1530 C C . LYS A 1 201 ? 6.371 -9.253 1.325 1.00 90.31 201 LYS A C 1
ATOM 1532 O O . LYS A 1 201 ? 7.034 -9.865 2.162 1.00 90.31 201 LYS A O 1
ATOM 1537 N N . ALA A 1 202 ? 6.782 -9.118 0.071 1.00 85.88 202 ALA A N 1
ATOM 1538 C CA . ALA A 1 202 ? 8.043 -9.678 -0.381 1.00 85.88 202 ALA A CA 1
ATOM 1539 C C . ALA A 1 202 ? 9.256 -9.041 0.335 1.00 85.88 202 ALA A C 1
ATOM 1541 O O . ALA A 1 202 ? 10.233 -9.746 0.582 1.00 85.88 202 ALA A O 1
ATOM 1542 N N . TYR A 1 203 ? 9.151 -7.790 0.801 1.00 83.12 203 TYR A N 1
ATOM 1543 C CA . TYR A 1 203 ? 10.176 -7.139 1.631 1.00 83.12 203 TYR A CA 1
ATOM 1544 C C . TYR A 1 203 ? 10.192 -7.591 3.086 1.00 83.12 203 TYR A C 1
ATOM 1546 O O . TYR A 1 203 ? 11.255 -7.629 3.703 1.00 83.12 203 TYR A O 1
ATOM 1554 N N . VAL A 1 204 ? 9.034 -7.977 3.630 1.00 83.25 204 VAL A N 1
ATOM 1555 C CA . VAL A 1 204 ? 8.944 -8.544 4.985 1.00 83.25 204 VAL A CA 1
ATOM 1556 C C . VAL A 1 204 ? 9.802 -9.809 5.087 1.00 83.25 204 VAL A C 1
ATOM 1558 O O . VAL A 1 204 ? 10.472 -10.026 6.091 1.00 83.25 204 VAL A O 1
ATOM 1561 N N . LYS A 1 205 ? 9.813 -10.636 4.032 1.00 71.94 205 LYS A N 1
ATOM 1562 C CA . LYS A 1 205 ? 10.577 -11.892 3.996 1.00 71.94 205 LYS A CA 1
ATOM 1563 C C . LYS A 1 205 ? 12.058 -11.709 3.673 1.00 71.94 205 LYS A C 1
ATOM 1565 O O . LYS A 1 205 ? 12.870 -12.486 4.164 1.00 71.94 205 LYS A O 1
ATOM 1570 N N . SER A 1 206 ? 12.401 -10.756 2.806 1.00 64.69 206 SER A N 1
ATOM 1571 C CA . SER A 1 206 ? 13.766 -10.608 2.286 1.00 64.69 206 SER A CA 1
ATOM 1572 C C . SER A 1 206 ? 14.679 -9.752 3.165 1.00 64.69 206 SER A C 1
ATOM 1574 O O . SER A 1 206 ? 15.888 -9.770 2.955 1.00 64.69 206 SER A O 1
ATOM 1576 N N . GLY A 1 207 ? 14.136 -9.017 4.144 1.00 58.44 207 GLY A N 1
ATOM 1577 C CA . GLY A 1 207 ? 14.944 -8.223 5.076 1.00 58.44 207 GLY A CA 1
ATOM 1578 C C . GLY A 1 207 ? 15.721 -7.070 4.422 1.00 58.44 207 GLY A C 1
ATOM 1579 O O . GLY A 1 207 ? 16.692 -6.608 5.010 1.00 58.44 207 GLY A O 1
ATOM 1580 N N . ALA A 1 208 ? 15.269 -6.605 3.249 1.00 53.16 208 ALA A N 1
ATOM 1581 C CA . ALA A 1 208 ? 15.875 -5.581 2.388 1.00 53.16 208 ALA A CA 1
ATOM 1582 C C . ALA A 1 208 ? 17.223 -5.974 1.748 1.00 53.16 208 ALA A C 1
ATOM 1584 O O . ALA A 1 208 ? 18.277 -5.868 2.368 1.00 53.16 208 ALA A O 1
ATOM 1585 N N . VAL A 1 209 ? 17.205 -6.329 0.451 1.00 50.56 209 VAL A N 1
ATOM 1586 C CA . VAL A 1 209 ? 18.410 -6.319 -0.399 1.00 50.56 209 VAL A CA 1
ATOM 1587 C C . VAL A 1 209 ? 18.080 -5.843 -1.825 1.00 50.56 209 VAL A C 1
ATOM 1589 O O . VAL A 1 209 ? 17.565 -6.590 -2.651 1.00 50.56 209 VAL A O 1
ATOM 1592 N N . LYS A 1 210 ? 18.452 -4.582 -2.073 1.00 57.75 210 LYS A N 1
ATOM 1593 C CA .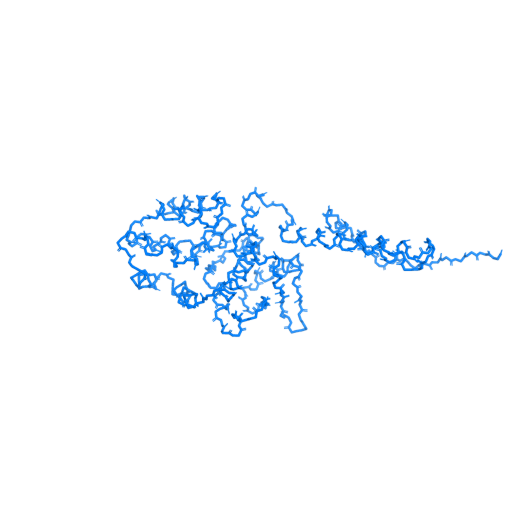 LYS A 1 210 ? 18.853 -3.901 -3.324 1.00 57.75 210 LYS A CA 1
ATOM 1594 C C . LYS A 1 210 ? 17.917 -3.778 -4.533 1.00 57.75 210 LYS A C 1
ATOM 1596 O O . LYS A 1 210 ? 18.130 -2.834 -5.278 1.00 57.75 210 LYS A O 1
ATOM 1601 N N . LEU A 1 211 ? 16.939 -4.653 -4.753 1.00 58.44 211 LEU A N 1
ATOM 1602 C CA . LEU A 1 211 ? 15.955 -4.471 -5.831 1.00 58.44 211 LEU A CA 1
ATOM 1603 C C . LEU A 1 211 ? 14.564 -4.855 -5.347 1.00 58.44 211 LEU A C 1
ATOM 1605 O O . LEU A 1 211 ? 14.364 -5.893 -4.706 1.00 58.44 211 LEU A O 1
ATOM 1609 N N . SER A 1 212 ? 13.591 -4.023 -5.682 1.00 63.47 212 SER A N 1
ATOM 1610 C CA . SER A 1 212 ? 12.193 -4.271 -5.414 1.00 63.47 212 SER A CA 1
ATOM 1611 C C . SER A 1 212 ? 11.731 -5.551 -6.109 1.00 63.47 212 SER A C 1
ATOM 1613 O O . SER A 1 212 ? 12.063 -5.798 -7.265 1.00 63.47 212 SER A O 1
ATOM 1615 N N . PRO A 1 213 ? 10.926 -6.405 -5.463 1.00 65.50 213 PRO A N 1
ATOM 1616 C CA . PRO A 1 213 ? 10.345 -7.589 -6.099 1.00 65.50 213 PRO A CA 1
ATOM 1617 C C . PRO A 1 213 ? 9.463 -7.254 -7.313 1.00 65.50 213 PRO A C 1
ATOM 1619 O O . PRO A 1 213 ? 9.195 -8.117 -8.153 1.00 65.50 213 PRO A O 1
ATOM 1622 N N . LEU A 1 214 ? 8.975 -6.013 -7.413 1.00 64.62 214 LEU A N 1
ATOM 1623 C CA . LEU A 1 214 ? 8.332 -5.488 -8.613 1.00 64.62 214 LEU A CA 1
ATOM 1624 C C . LEU A 1 214 ? 9.351 -5.110 -9.697 1.00 64.62 214 LEU A C 1
ATOM 1626 O O . LEU A 1 214 ? 9.170 -5.591 -10.816 1.00 64.62 214 LEU A O 1
ATOM 1630 N N . ALA A 1 215 ? 10.432 -4.387 -9.381 1.00 65.12 215 ALA A N 1
ATOM 1631 C CA . ALA A 1 215 ? 11.518 -4.152 -10.337 1.00 65.12 215 ALA A CA 1
ATOM 1632 C C . ALA A 1 215 ? 12.134 -5.465 -10.814 1.00 65.12 215 ALA A C 1
ATOM 1634 O O . ALA A 1 215 ? 12.320 -5.642 -12.005 1.00 65.12 215 ALA A O 1
ATOM 1635 N N . LEU A 1 216 ? 12.364 -6.442 -9.935 1.00 70.69 216 LEU A N 1
ATOM 1636 C CA . LEU A 1 216 ? 12.910 -7.747 -10.308 1.00 70.69 216 LEU A CA 1
ATOM 1637 C C . LEU A 1 216 ? 11.959 -8.522 -11.229 1.00 70.69 216 LEU A C 1
ATOM 1639 O O . LEU A 1 216 ? 12.393 -9.097 -12.225 1.00 70.69 216 LEU A O 1
ATOM 1643 N N . ALA A 1 217 ? 10.656 -8.529 -10.923 1.00 67.81 217 ALA A N 1
ATOM 1644 C CA . ALA A 1 217 ? 9.664 -9.180 -11.775 1.00 67.81 217 ALA A CA 1
ATOM 1645 C C . ALA A 1 217 ? 9.638 -8.545 -13.171 1.00 67.81 217 ALA A C 1
ATOM 1647 O O . ALA A 1 217 ? 9.689 -9.258 -14.174 1.00 67.81 217 ALA A O 1
ATOM 1648 N N . ARG A 1 218 ? 9.639 -7.214 -13.254 1.00 66.00 218 ARG A N 1
ATOM 1649 C CA . ARG A 1 218 ? 9.669 -6.519 -14.542 1.00 66.00 218 ARG A CA 1
ATOM 1650 C C . ARG A 1 218 ? 10.987 -6.646 -15.262 1.00 66.00 218 ARG A C 1
ATOM 1652 O O . ARG A 1 218 ? 10.986 -6.890 -16.459 1.00 66.00 218 ARG A O 1
ATOM 1659 N N . LEU A 1 219 ? 12.100 -6.562 -14.552 1.00 68.94 219 LEU A N 1
ATOM 1660 C CA . LEU A 1 219 ? 13.417 -6.799 -15.107 1.00 68.94 219 LEU A CA 1
ATOM 1661 C C . LEU A 1 219 ? 13.472 -8.207 -15.701 1.00 68.94 219 LEU A C 1
ATOM 1663 O O . LEU A 1 219 ? 13.889 -8.353 -16.842 1.00 68.94 219 LEU A O 1
ATOM 1667 N N . SER A 1 220 ? 12.934 -9.221 -15.018 1.00 72.38 220 SER A N 1
ATOM 1668 C CA . SER A 1 220 ? 12.843 -10.577 -15.569 1.00 72.38 220 SER A CA 1
ATOM 1669 C C . SER A 1 220 ? 11.946 -10.655 -16.812 1.00 72.38 220 SER A C 1
ATOM 1671 O O . SER A 1 220 ? 12.317 -11.284 -17.802 1.00 72.38 220 SER A O 1
ATOM 1673 N N . GLN A 1 221 ? 10.807 -9.956 -16.825 1.00 74.06 221 GLN A N 1
ATOM 1674 C CA . GLN A 1 221 ? 9.915 -9.895 -17.984 1.00 74.06 221 GLN A CA 1
ATOM 1675 C C . GLN A 1 221 ? 10.571 -9.167 -19.170 1.00 74.06 221 GLN A C 1
ATOM 1677 O O . GLN A 1 221 ? 10.482 -9.624 -20.313 1.00 74.06 221 GLN A O 1
ATOM 1682 N N . ASN A 1 222 ? 11.292 -8.080 -18.902 1.00 70.50 222 ASN A N 1
ATOM 1683 C CA . ASN A 1 222 ? 12.059 -7.323 -19.881 1.00 70.50 222 ASN A CA 1
ATOM 1684 C C . ASN A 1 222 ? 13.243 -8.145 -20.409 1.00 70.50 222 ASN A C 1
ATOM 1686 O O . ASN A 1 222 ? 13.478 -8.140 -21.616 1.00 70.50 222 ASN A O 1
ATOM 1690 N N . MET A 1 223 ? 13.932 -8.918 -19.560 1.00 78.75 223 MET A N 1
ATOM 1691 C CA . MET A 1 223 ? 14.966 -9.875 -19.977 1.00 78.75 223 MET A CA 1
ATOM 1692 C C . MET A 1 223 ? 14.390 -10.910 -20.937 1.00 78.75 223 MET A C 1
ATOM 1694 O O . MET A 1 223 ? 14.937 -11.098 -22.019 1.00 78.75 223 MET A O 1
ATOM 1698 N N . VAL A 1 224 ? 13.274 -11.552 -20.583 1.00 82.06 224 VAL A N 1
ATOM 1699 C CA . VAL A 1 224 ? 12.631 -12.566 -21.434 1.00 82.06 224 VAL A CA 1
ATOM 1700 C C . VAL A 1 224 ? 12.189 -11.959 -22.766 1.00 82.06 224 VAL A C 1
ATOM 1702 O O . VAL A 1 224 ? 12.439 -12.537 -23.822 1.00 82.06 224 VAL A O 1
ATOM 1705 N N . THR A 1 225 ? 11.593 -10.765 -22.738 1.00 77.81 225 THR A N 1
ATOM 1706 C CA . THR A 1 225 ? 11.126 -10.071 -23.946 1.00 77.81 225 THR A CA 1
ATOM 1707 C C . THR A 1 225 ? 12.292 -9.686 -24.859 1.00 77.81 225 THR A C 1
ATOM 1709 O O . THR A 1 225 ? 12.248 -9.948 -26.064 1.00 77.81 225 THR A O 1
ATOM 1712 N N . LYS A 1 226 ? 13.371 -9.117 -24.302 1.00 80.12 226 LYS A N 1
ATOM 1713 C CA . LYS A 1 226 ? 14.574 -8.764 -25.069 1.00 80.12 226 LYS A CA 1
ATOM 1714 C C . LYS A 1 226 ? 15.321 -9.997 -25.574 1.00 80.12 226 LYS A C 1
ATOM 1716 O O . LYS A 1 226 ? 15.799 -9.973 -26.703 1.00 80.12 226 LYS A O 1
ATOM 1721 N N . LEU A 1 227 ? 15.366 -11.087 -24.806 1.00 83.88 227 LEU A N 1
ATOM 1722 C CA . LEU A 1 227 ? 15.937 -12.361 -25.247 1.00 83.88 227 LEU A CA 1
ATOM 1723 C C . LEU A 1 227 ? 15.148 -12.946 -26.423 1.00 83.88 227 LEU A C 1
ATOM 1725 O O . LEU A 1 227 ? 15.747 -13.357 -27.414 1.00 83.88 227 LEU A O 1
ATOM 1729 N N . ALA A 1 228 ? 13.813 -12.937 -26.355 1.00 82.00 228 ALA A N 1
ATOM 1730 C CA . ALA A 1 228 ? 12.958 -13.391 -27.449 1.00 82.00 228 ALA A CA 1
ATOM 1731 C C . ALA A 1 228 ? 13.158 -12.542 -28.718 1.00 82.00 228 ALA A C 1
ATOM 1733 O O . ALA A 1 228 ? 13.222 -13.074 -29.829 1.00 82.00 228 ALA A O 1
ATOM 1734 N N . LEU A 1 229 ? 13.312 -11.222 -28.562 1.00 82.50 229 LEU A N 1
ATOM 1735 C CA . LEU A 1 229 ? 13.606 -10.312 -29.668 1.00 82.50 229 LEU A CA 1
ATOM 1736 C C . LEU A 1 229 ? 15.008 -10.542 -30.249 1.00 82.50 229 LEU A C 1
ATOM 1738 O O . LEU A 1 229 ? 15.162 -10.558 -31.471 1.00 82.50 229 LEU A O 1
ATOM 1742 N N . LEU A 1 230 ? 16.012 -10.781 -29.404 1.00 85.00 230 LEU A N 1
ATOM 1743 C CA . LEU A 1 230 ? 17.364 -11.128 -29.832 1.00 85.00 230 LEU A CA 1
ATOM 1744 C C . LEU A 1 230 ? 17.371 -12.453 -30.602 1.00 85.00 230 LEU A C 1
ATOM 1746 O O . LEU A 1 230 ? 17.884 -12.502 -31.718 1.00 85.00 230 LEU A O 1
ATOM 1750 N N . GLN A 1 231 ? 16.736 -13.498 -30.064 1.00 87.56 231 GLN A N 1
ATOM 1751 C CA . GLN A 1 231 ? 16.598 -14.797 -30.727 1.00 87.56 231 GLN A CA 1
ATOM 1752 C C . GLN A 1 231 ? 15.934 -14.648 -32.100 1.00 87.56 231 GLN A C 1
ATOM 1754 O O . GLN A 1 231 ? 16.423 -15.190 -33.092 1.00 87.56 231 GLN A O 1
ATOM 1759 N N . ARG A 1 232 ? 14.850 -13.868 -32.179 1.00 85.62 232 ARG A N 1
ATOM 1760 C CA . ARG A 1 232 ? 14.164 -13.587 -33.444 1.00 85.62 232 ARG A CA 1
ATOM 1761 C C . ARG A 1 232 ? 15.072 -12.852 -34.428 1.00 85.62 232 ARG A C 1
ATOM 1763 O O . ARG A 1 232 ? 15.135 -13.241 -35.590 1.00 85.62 232 ARG A O 1
ATOM 1770 N N . THR A 1 233 ? 15.803 -11.842 -33.966 1.00 83.69 233 THR A N 1
ATOM 1771 C CA . THR A 1 233 ? 16.722 -11.049 -34.796 1.00 83.69 233 THR A CA 1
ATOM 1772 C C . THR A 1 233 ? 17.849 -11.918 -35.359 1.00 83.69 233 THR A C 1
ATOM 1774 O O . THR A 1 233 ? 18.088 -11.889 -36.562 1.00 83.69 233 THR A O 1
ATOM 1777 N N . VAL A 1 234 ? 18.473 -12.761 -34.530 1.00 86.25 234 VAL A N 1
ATOM 1778 C CA . VAL A 1 234 ? 19.532 -13.698 -34.952 1.00 86.25 234 VAL A CA 1
ATOM 1779 C C . VAL A 1 234 ? 18.995 -14.782 -35.895 1.00 86.25 234 VAL A C 1
ATOM 1781 O O . VAL A 1 234 ? 19.712 -15.234 -36.778 1.00 86.25 234 VAL A O 1
ATOM 1784 N N . SER A 1 235 ? 17.728 -15.187 -35.757 1.00 86.38 235 SER A N 1
ATOM 1785 C CA . SER A 1 235 ? 17.113 -16.166 -36.668 1.00 86.38 235 SER A CA 1
ATOM 1786 C C . SER A 1 235 ? 16.714 -15.595 -38.035 1.00 86.38 235 SER A C 1
ATOM 1788 O O . SER A 1 235 ? 16.617 -16.345 -39.003 1.00 86.38 235 SER A O 1
ATOM 1790 N N . MET A 1 236 ? 16.443 -14.287 -38.115 1.00 85.06 236 MET A N 1
ATOM 1791 C CA . MET A 1 236 ? 15.952 -13.624 -39.331 1.00 85.06 236 MET A CA 1
ATOM 1792 C C . MET A 1 236 ? 17.069 -13.047 -40.195 1.00 85.06 236 MET A C 1
ATOM 1794 O O . MET A 1 236 ? 16.878 -12.879 -41.399 1.00 85.06 236 MET A O 1
ATOM 1798 N N . TYR A 1 237 ? 18.212 -12.728 -39.595 1.00 85.94 237 TYR A N 1
ATOM 1799 C CA . TYR A 1 237 ? 19.290 -12.027 -40.268 1.00 85.94 237 TYR A CA 1
ATOM 1800 C C . TYR A 1 237 ? 20.599 -12.823 -40.226 1.00 85.94 237 TYR A C 1
ATOM 1802 O O . TYR A 1 237 ? 20.859 -13.525 -39.249 1.00 85.94 237 TYR A O 1
ATOM 1810 N N . PRO A 1 238 ? 21.448 -12.716 -41.266 1.00 82.75 238 PRO A N 1
ATOM 1811 C CA . PRO A 1 238 ? 22.790 -13.287 -41.230 1.00 82.75 238 PRO A CA 1
ATOM 1812 C C . PRO A 1 238 ? 23.618 -12.641 -40.111 1.00 82.75 238 PRO A C 1
ATOM 1814 O O . PRO A 1 238 ? 23.353 -11.504 -39.723 1.00 82.75 238 PRO A O 1
ATOM 1817 N N . ALA A 1 239 ? 24.634 -13.352 -39.615 1.00 78.00 239 ALA A N 1
ATOM 1818 C CA . ALA A 1 239 ? 25.408 -12.969 -38.428 1.00 78.00 239 ALA A CA 1
ATOM 1819 C C . ALA A 1 239 ? 26.002 -11.543 -38.473 1.00 78.00 239 ALA A C 1
ATOM 1821 O O . ALA A 1 239 ? 26.118 -10.905 -37.431 1.00 78.00 239 ALA A O 1
ATOM 1822 N N . ASP A 1 240 ? 26.295 -11.025 -39.669 1.00 80.25 240 ASP A N 1
ATOM 1823 C CA . ASP A 1 240 ? 26.911 -9.706 -39.875 1.00 80.25 240 ASP A CA 1
ATOM 1824 C C . ASP A 1 240 ? 25.887 -8.569 -40.047 1.00 80.25 240 ASP A C 1
ATOM 1826 O O . ASP A 1 240 ? 26.234 -7.441 -40.403 1.00 80.25 240 ASP A O 1
ATOM 1830 N N . HIS A 1 241 ? 24.597 -8.844 -39.843 1.00 82.50 241 HIS A N 1
ATOM 1831 C CA . HIS A 1 241 ? 23.561 -7.844 -40.050 1.00 82.50 241 HIS A CA 1
ATOM 1832 C C . HIS A 1 241 ? 23.627 -6.737 -38.981 1.00 82.50 241 HIS A C 1
ATOM 1834 O O . HIS A 1 241 ? 23.624 -7.034 -37.781 1.00 82.50 241 HIS A O 1
ATOM 1840 N N . PRO A 1 242 ? 23.581 -5.448 -39.373 1.00 82.44 242 PRO A N 1
ATOM 1841 C CA . PRO A 1 242 ? 23.798 -4.316 -38.467 1.00 82.44 242 PRO A CA 1
ATOM 1842 C C . PRO A 1 242 ? 22.770 -4.202 -37.330 1.00 82.44 242 PRO A C 1
ATOM 1844 O O . PRO A 1 242 ? 23.003 -3.479 -36.369 1.00 82.44 242 PRO A O 1
ATOM 1847 N N . SER A 1 243 ? 21.640 -4.913 -37.398 1.00 79.12 243 SER A N 1
ATOM 1848 C CA . SER A 1 243 ? 20.626 -4.949 -36.329 1.00 79.12 243 SER A CA 1
ATOM 1849 C C . SER A 1 243 ? 20.936 -5.923 -35.185 1.00 79.12 243 SER A C 1
ATOM 1851 O O . SER A 1 243 ? 20.320 -5.810 -34.127 1.00 79.12 243 SER A O 1
ATOM 1853 N N . ILE A 1 244 ? 21.874 -6.863 -35.359 1.00 79.44 244 ILE A N 1
ATOM 1854 C CA . ILE A 1 244 ? 22.213 -7.862 -34.331 1.00 79.44 244 ILE A CA 1
ATOM 1855 C C . ILE A 1 244 ? 22.997 -7.218 -33.179 1.00 79.44 244 ILE A C 1
ATOM 1857 O O . ILE A 1 244 ? 22.653 -7.427 -32.016 1.00 79.44 244 ILE A O 1
ATOM 1861 N N . ALA A 1 245 ? 23.999 -6.386 -33.483 1.00 80.38 245 ALA A N 1
ATOM 1862 C CA . ALA A 1 245 ? 24.825 -5.731 -32.465 1.00 80.38 245 ALA A CA 1
ATOM 1863 C C . ALA A 1 245 ? 24.025 -4.795 -31.524 1.00 80.38 245 ALA A C 1
ATOM 1865 O O . ALA A 1 245 ? 24.194 -4.914 -30.310 1.00 80.38 245 ALA A O 1
ATOM 1866 N N . PRO A 1 246 ? 23.094 -3.944 -32.006 1.00 80.56 246 PRO A N 1
ATOM 1867 C CA . PRO A 1 246 ? 22.213 -3.156 -31.138 1.00 80.56 246 PRO A CA 1
ATOM 1868 C C . PRO A 1 246 ? 21.292 -4.006 -30.251 1.00 80.56 246 PRO A C 1
ATOM 1870 O O . PRO A 1 246 ? 21.092 -3.678 -29.082 1.00 80.56 246 PRO A O 1
ATOM 1873 N N . ALA A 1 247 ? 20.744 -5.110 -30.775 1.00 76.94 247 ALA A N 1
ATOM 1874 C CA . ALA A 1 247 ? 19.880 -6.008 -30.005 1.00 76.94 247 ALA A CA 1
ATOM 1875 C C . ALA A 1 247 ? 20.653 -6.720 -28.878 1.00 76.94 247 ALA A C 1
ATOM 1877 O O . ALA A 1 247 ? 20.155 -6.820 -27.756 1.00 76.94 247 ALA A O 1
ATOM 1878 N N . LEU A 1 248 ? 21.887 -7.157 -29.157 1.00 81.69 248 LEU A N 1
ATOM 1879 C CA . LEU A 1 248 ? 22.814 -7.703 -28.160 1.00 81.69 248 LEU A CA 1
ATOM 1880 C C . LEU A 1 248 ? 23.207 -6.657 -27.116 1.00 81.69 248 LEU A C 1
ATOM 1882 O O . LEU A 1 248 ? 23.121 -6.940 -25.924 1.00 81.69 248 LEU A O 1
ATOM 1886 N N . GLY A 1 249 ? 23.574 -5.445 -27.544 1.00 79.56 249 GLY A N 1
ATOM 1887 C CA . GLY A 1 249 ? 23.925 -4.345 -26.644 1.00 79.56 249 GLY A CA 1
ATOM 1888 C C . GLY A 1 249 ? 22.794 -4.016 -25.668 1.00 79.56 249 GLY A C 1
ATOM 1889 O O . GLY A 1 249 ? 23.016 -3.971 -24.463 1.00 79.56 249 GLY A O 1
ATOM 1890 N N . SER A 1 250 ? 21.560 -3.914 -26.169 1.00 74.75 250 SER A N 1
ATOM 1891 C CA . SER A 1 250 ? 20.381 -3.643 -25.336 1.00 74.75 250 SER A CA 1
ATOM 1892 C C . SER A 1 250 ? 20.048 -4.770 -24.347 1.00 74.75 250 SER A C 1
ATOM 1894 O O . SER A 1 250 ? 19.438 -4.521 -23.302 1.00 74.75 250 SER A O 1
ATOM 1896 N N . PHE A 1 251 ? 20.403 -6.018 -24.670 1.00 79.69 251 PHE A N 1
ATOM 1897 C CA . PHE A 1 251 ? 20.237 -7.159 -23.769 1.00 79.69 251 PHE A CA 1
ATOM 1898 C C . PHE A 1 251 ? 21.333 -7.200 -22.695 1.00 79.69 251 PHE A C 1
ATOM 1900 O O . PHE A 1 251 ? 21.026 -7.400 -21.523 1.00 79.69 251 PHE A O 1
ATOM 1907 N N . ILE A 1 252 ? 22.589 -6.948 -23.079 1.00 81.06 252 ILE A N 1
ATOM 1908 C CA . ILE A 1 252 ? 23.736 -6.882 -22.163 1.00 81.06 252 ILE A CA 1
ATOM 1909 C C . ILE A 1 252 ? 23.555 -5.752 -21.149 1.00 81.06 252 ILE A C 1
ATOM 1911 O O . ILE A 1 252 ? 23.719 -5.984 -19.957 1.00 81.06 252 ILE A O 1
ATOM 1915 N N . GLU A 1 253 ? 23.141 -4.565 -21.594 1.00 76.62 253 GLU A N 1
ATOM 1916 C CA . GLU A 1 253 ? 22.843 -3.428 -20.715 1.00 76.62 253 GLU A CA 1
ATOM 1917 C C . GLU A 1 253 ? 21.825 -3.805 -19.628 1.00 76.62 253 GLU A C 1
ATOM 1919 O O . GLU A 1 253 ? 22.003 -3.491 -18.452 1.00 76.62 253 GLU A O 1
ATOM 1924 N N . LEU A 1 254 ? 20.798 -4.574 -19.998 1.00 72.50 254 LEU A N 1
ATOM 1925 C CA . LEU A 1 254 ? 19.761 -5.014 -19.069 1.00 72.50 254 LEU A CA 1
ATOM 1926 C C . LEU A 1 254 ? 20.269 -6.075 -18.069 1.00 72.50 254 LEU A C 1
ATOM 1928 O O . LEU A 1 254 ? 19.850 -6.076 -16.912 1.00 72.50 254 LEU A O 1
ATOM 1932 N N . ILE A 1 255 ? 21.212 -6.936 -18.475 1.00 75.62 255 ILE A N 1
ATOM 1933 C CA . ILE A 1 255 ? 21.914 -7.863 -17.569 1.00 75.62 255 ILE A CA 1
ATOM 1934 C C . ILE A 1 255 ? 22.808 -7.096 -16.585 1.00 75.62 255 ILE A C 1
ATOM 1936 O O . ILE A 1 255 ? 22.820 -7.425 -15.395 1.00 75.62 255 ILE A O 1
ATOM 1940 N N . SER A 1 256 ? 23.526 -6.070 -17.044 1.00 70.25 256 SER A N 1
ATOM 1941 C CA . SER A 1 256 ? 24.412 -5.265 -16.194 1.00 70.25 256 SER A CA 1
ATOM 1942 C C . SER A 1 256 ? 23.638 -4.555 -15.081 1.00 70.25 256 SER A C 1
ATOM 1944 O O . SER A 1 256 ? 24.022 -4.646 -13.915 1.00 70.25 256 SER A O 1
ATOM 1946 N N . VAL A 1 257 ? 22.482 -3.963 -15.413 1.00 66.44 257 VAL A N 1
ATOM 1947 C CA . VAL A 1 257 ? 21.559 -3.355 -14.434 1.00 66.44 257 VAL A CA 1
ATOM 1948 C C . VAL A 1 257 ? 21.087 -4.383 -13.398 1.00 66.44 257 VAL A C 1
ATOM 1950 O O . VAL A 1 257 ? 21.081 -4.106 -12.201 1.00 66.44 257 VAL A O 1
ATOM 1953 N N . SER A 1 258 ? 20.763 -5.605 -13.831 1.00 62.41 258 SER A N 1
ATOM 1954 C CA . SER A 1 258 ? 20.309 -6.679 -12.932 1.00 62.41 258 SER A CA 1
ATOM 1955 C C . SER A 1 258 ? 21.391 -7.225 -11.994 1.00 62.41 258 SER A C 1
ATOM 1957 O O . SER A 1 258 ? 21.081 -7.748 -10.925 1.00 62.41 258 SER A O 1
ATOM 1959 N N . SER A 1 259 ? 22.661 -7.101 -12.387 1.00 57.75 259 SER A N 1
ATOM 1960 C CA . SER A 1 259 ? 23.806 -7.661 -11.661 1.00 57.75 259 SER A CA 1
ATOM 1961 C C . SER A 1 259 ? 24.349 -6.710 -10.586 1.00 57.75 259 SER A C 1
ATOM 1963 O O . SER A 1 259 ? 25.235 -7.090 -9.823 1.00 57.75 259 SER A O 1
ATOM 1965 N N . GLY A 1 260 ? 23.815 -5.483 -10.497 1.00 52.78 260 GLY A N 1
ATOM 1966 C CA . GLY A 1 260 ? 24.250 -4.470 -9.531 1.00 52.78 260 GLY A CA 1
ATOM 1967 C C . GLY A 1 260 ? 25.639 -3.892 -9.816 1.00 52.78 260 GLY A C 1
ATOM 1968 O O . GLY A 1 260 ? 26.216 -3.248 -8.939 1.00 52.78 260 GLY A O 1
ATOM 1969 N N . ASP A 1 261 ? 26.172 -4.115 -11.018 1.00 42.69 261 ASP A N 1
ATOM 1970 C CA . ASP A 1 261 ? 27.468 -3.596 -11.439 1.00 42.69 261 ASP A CA 1
ATOM 1971 C C . ASP A 1 261 ? 27.235 -2.223 -12.084 1.00 42.69 261 ASP A C 1
ATOM 1973 O O . ASP A 1 261 ? 27.002 -2.091 -13.285 1.00 42.69 261 ASP A O 1
ATOM 1977 N N . GLY A 1 262 ? 27.212 -1.182 -11.247 1.00 40.09 262 GLY A N 1
ATOM 1978 C CA . GLY A 1 262 ? 27.121 0.228 -11.643 1.00 40.09 262 GLY A CA 1
ATOM 1979 C C . GLY A 1 262 ? 28.388 0.728 -12.345 1.00 40.09 262 GLY A C 1
ATOM 1980 O O . GLY A 1 262 ? 28.978 1.729 -11.942 1.00 40.09 262 GLY A O 1
ATOM 1981 N N . GLY A 1 263 ? 28.836 0.016 -13.377 1.00 33.22 263 GLY A N 1
ATOM 1982 C CA . GLY A 1 263 ? 29.901 0.446 -14.266 1.00 33.22 263 GLY A CA 1
ATOM 1983 C C . GLY A 1 263 ? 29.364 1.468 -15.261 1.00 33.22 263 GLY A C 1
ATOM 1984 O O . GLY A 1 263 ? 28.676 1.107 -16.210 1.00 33.22 263 GLY A O 1
ATOM 1985 N N . ASN A 1 264 ? 29.687 2.740 -15.029 1.00 32.38 264 ASN A N 1
ATOM 1986 C CA . ASN A 1 264 ? 29.528 3.858 -15.963 1.00 32.38 264 ASN A CA 1
ATOM 1987 C C . ASN A 1 264 ? 29.747 3.420 -17.432 1.00 32.38 264 ASN A C 1
ATOM 1989 O O . ASN A 1 264 ? 30.878 3.057 -17.775 1.00 32.38 264 ASN A O 1
ATOM 1993 N N . PRO A 1 265 ? 28.759 3.520 -18.341 1.00 36.25 265 PRO A N 1
ATOM 1994 C CA . PRO A 1 265 ? 29.070 3.580 -19.756 1.00 36.25 265 PRO A CA 1
ATOM 1995 C C . PRO A 1 265 ? 29.579 4.996 -20.045 1.00 36.25 265 PRO A C 1
ATOM 1997 O O . PRO A 1 265 ? 28.808 5.920 -20.295 1.00 36.25 265 PRO A O 1
ATOM 2000 N N . SER A 1 266 ? 30.896 5.200 -19.974 1.00 27.22 266 SER A N 1
ATOM 2001 C CA . SER A 1 266 ? 31.500 6.396 -20.564 1.00 27.22 266 SER A CA 1
ATOM 2002 C C . SER A 1 266 ? 31.167 6.436 -22.063 1.00 27.22 266 SER A C 1
ATOM 2004 O O . SER A 1 266 ? 31.444 5.463 -22.769 1.00 27.22 266 SER A O 1
ATOM 2006 N N . PRO A 1 267 ? 30.609 7.542 -22.588 1.00 42.72 267 PRO A N 1
ATOM 2007 C CA . PRO A 1 267 ? 30.372 7.699 -24.011 1.00 42.72 267 PRO A CA 1
ATOM 2008 C C . PRO A 1 267 ? 31.656 8.221 -24.654 1.00 42.72 267 PRO A C 1
ATOM 2010 O O . PRO A 1 267 ? 31.857 9.424 -24.779 1.00 42.72 267 PRO A O 1
ATOM 2013 N N . SER A 1 268 ? 32.558 7.325 -25.039 1.00 38.16 268 SER A N 1
ATOM 2014 C CA . SER A 1 268 ? 33.672 7.680 -25.925 1.00 38.16 268 SER A CA 1
ATOM 2015 C C . SER A 1 268 ? 34.309 6.418 -26.491 1.00 38.16 268 SER A C 1
ATOM 2017 O O . SER A 1 268 ? 35.191 5.815 -25.884 1.00 38.16 268 SER A O 1
ATOM 2019 N N . GLY A 1 269 ? 33.851 6.025 -27.670 1.00 29.66 269 GLY A N 1
ATOM 2020 C CA . GLY A 1 269 ? 34.485 5.003 -28.484 1.00 29.66 269 GLY A CA 1
ATOM 2021 C C . GLY A 1 269 ? 34.059 5.226 -29.919 1.00 29.66 269 GLY A C 1
ATOM 2022 O O . GLY A 1 269 ? 33.199 4.515 -30.427 1.00 29.66 269 GLY A O 1
ATOM 2023 N N . GLU A 1 270 ? 34.602 6.275 -30.537 1.00 29.88 270 GLU A N 1
ATOM 2024 C CA . GLU A 1 270 ? 34.545 6.437 -31.985 1.00 29.88 270 GLU A CA 1
ATOM 2025 C C . GLU A 1 270 ? 35.041 5.142 -32.631 1.00 29.88 270 GLU A C 1
ATOM 2027 O O . GLU A 1 270 ? 36.176 4.705 -32.430 1.00 29.88 270 GLU A O 1
ATOM 2032 N N . ALA A 1 271 ? 34.155 4.504 -33.388 1.00 33.72 271 ALA A N 1
ATOM 2033 C CA . ALA A 1 271 ? 34.490 3.362 -34.207 1.00 33.72 271 ALA A CA 1
ATOM 2034 C C . ALA A 1 271 ? 35.379 3.834 -35.365 1.00 33.72 271 ALA A C 1
ATOM 2036 O O . ALA A 1 271 ? 34.886 4.249 -36.410 1.00 33.72 271 ALA A O 1
ATOM 2037 N N . HIS A 1 272 ? 36.696 3.742 -35.197 1.00 30.41 272 HIS A N 1
ATOM 2038 C CA . HIS A 1 272 ? 37.618 3.710 -36.326 1.00 30.41 272 HIS A CA 1
ATOM 2039 C C . HIS A 1 272 ? 37.857 2.251 -36.721 1.00 30.41 272 HIS A C 1
ATOM 2041 O O . HIS A 1 272 ? 38.751 1.581 -36.212 1.00 30.41 272 HIS A O 1
ATOM 2047 N N . ILE A 1 273 ? 37.046 1.760 -37.659 1.00 32.59 273 ILE A N 1
ATOM 2048 C CA . ILE A 1 273 ? 37.380 0.582 -38.463 1.00 32.59 273 ILE A CA 1
ATOM 2049 C C . ILE A 1 273 ? 37.639 1.087 -39.879 1.00 32.59 273 ILE A C 1
ATOM 2051 O O . ILE A 1 273 ? 36.724 1.500 -40.583 1.00 32.59 273 ILE A O 1
ATOM 2055 N N . THR A 1 274 ? 38.903 1.068 -40.295 1.00 29.47 274 THR A N 1
ATOM 2056 C CA . THR A 1 274 ? 39.291 1.152 -41.710 1.00 29.47 274 THR A CA 1
ATOM 2057 C C . THR A 1 274 ? 40.234 -0.009 -41.985 1.00 29.47 274 THR A C 1
ATOM 2059 O O . THR A 1 274 ? 41.337 -0.060 -41.449 1.00 29.47 274 THR A O 1
ATOM 2062 N N . PHE A 1 275 ? 39.764 -0.970 -42.781 1.00 30.73 275 PHE A N 1
ATOM 2063 C CA . PHE A 1 275 ? 40.613 -1.975 -43.410 1.00 30.73 275 PHE A CA 1
ATOM 2064 C C . PHE A 1 275 ? 41.179 -1.382 -44.703 1.00 30.73 275 PHE A C 1
ATOM 2066 O O . PHE A 1 275 ? 40.439 -0.821 -45.513 1.00 30.73 275 PHE A O 1
ATOM 2073 N N . SER A 1 276 ? 42.497 -1.479 -44.852 1.00 40.69 276 SER A N 1
ATOM 2074 C CA . SER A 1 276 ? 43.231 -1.154 -46.074 1.00 40.69 276 SER A CA 1
ATOM 2075 C C . SER A 1 276 ? 42.869 -2.117 -47.211 1.00 40.69 276 SER A C 1
ATOM 2077 O O . SER A 1 276 ? 42.490 -3.258 -46.949 1.00 40.69 276 SER A O 1
ATOM 2079 N N . GLN A 1 277 ? 42.988 -1.600 -48.440 1.00 44.66 277 GLN A N 1
ATOM 2080 C CA . GLN A 1 277 ? 42.678 -2.229 -49.734 1.00 44.66 277 GLN A CA 1
ATOM 2081 C C . GLN A 1 277 ? 43.269 -3.626 -49.938 1.00 44.66 277 GLN A C 1
ATOM 2083 O O . GLN A 1 277 ? 44.419 -3.850 -49.498 1.00 44.66 277 GLN A O 1
#

pLDDT: mean 83.52, std 15.66, range [27.22, 97.81]

Foldseek 3Di:
DVVLLVQLLVQLLPQDFLLSSLVSLQVSQDADLSNLVSLLVLQQCLLVALSSVSNNLSVLPCVSPQCVGPPGHPVNSLVSNCVSDVLSSVSNVLLVVDDDPLNLLLQLLLLVQSLLSSQLCVVLVDPDTDTSSLSSSVCSPPVNSPAQKHKDACVSDDVSSVVSSVVSLVLLVFDADPVRMTMDGDDPVCSVCSSTSVQSSVCVVPVDDDHRPNSVVVLVVVLVVLVVVLVVVPVPDPPPDPVNVVSVVVNVVSVCVVVPPPDDPDPDDPDPDDDDD

Radius of gyration: 22.74 Å; chains: 1; bounding box: 64×35×74 Å